Protein AF-A0A9Q0YK05-F1 (afdb_monomer)

Nearest PDB structures (foldseek):
  4nt5-assembly1_A-2  TM=4.511E-01  e=1.434E+00  Homo sapiens
  7fii-assembly1_X  TM=3.433E-01  e=2.584E+00  Homo sapiens

InterPro domains:
  IPR017948 Transforming growth factor beta, conserved site [PS00250] (264-279)

Solvent-accessible surface area (backbone atoms only — not comparable to full-atom values): 21022 Å² total; per-residue (Å²): 135,91,83,88,80,90,81,90,83,85,76,92,73,86,76,82,78,79,81,80,82,77,85,75,83,78,80,78,79,78,76,75,84,79,80,89,80,78,83,85,74,84,81,80,80,81,76,86,86,78,90,80,88,83,80,91,81,88,82,86,91,82,90,84,90,86,80,89,81,90,75,94,72,92,72,81,79,71,81,75,73,79,76,79,61,81,39,39,31,32,36,68,41,88,36,73,43,80,78,46,34,45,98,86,67,51,76,42,74,44,71,32,36,44,54,37,77,40,81,42,55,74,75,64,59,77,79,46,102,58,91,75,67,74,36,57,90,88,38,54,44,34,73,42,29,31,37,48,45,76,46,82,42,73,89,41,82,43,77,46,74,24,54,71,38,37,35,63,49,78,73,40,85,51,36,29,66,41,82,27,39,36,30,38,50,70,98,46,98,47,47,45,77,41,70,30,36,44,46,45,26,42,54,95,50,93,85,38,73,36,34,40,66,37,28,64,46,76,46,78,41,67,42,97,90,47,76,42,81,43,76,20,52,67,40,32,38,64,35,46,50,28,28,61,23,55,36,78,49,76,43,62,30,48,43,81,35,83,89,74,74,41,79,42,77,42,82,45,76,42,68,33,36,44,56,40,73,52,39,73,68,44,77,42,67,82,40,63,41,90,87,78,65,47,71,76,40,70,45,72,41,89,34,42,41,37,70,76,40,70,46,82,45,77,46,33,30,84,85,73,46,81,43,82,45,72,18,51,66,40,32,39,67,83

Mean predicted aligned error: 16.81 Å

Sequence (334 aa):
MRFGTHLKDNMDIIVVMQLFFFGVTSSFSLFNKQVFNELVQPELIRTPTNDEDISSSSSEYVPVSSSLDNTESSYSIEEQEPLDTLMFVCARVSKHIDIGTDEMGLTHQMDIGQCSHVATSTNDIQSGKNVVDICDLDSPCNVSSIIVERNYLLGGKSQYDVIEGCTCRKIPHKCRRVPLMKTFFPSSPFEVAVDIGTCAGDCQKDDCDGCFPTRFVTTTVQGPNGDECIKKTEECSCTNNCYRASRFETYYVESWDSSLNSTVVKPKTFDVGMCMGRCPPTPFCFIRDQSSGNCLSTLNTNSKCSPTSFTRHSFTTPEGTERLLLSIGNCVCV

Structure (mmCIF, N/CA/C/O backbone):
data_AF-A0A9Q0YK05-F1
#
_entry.id   AF-A0A9Q0YK05-F1
#
loop_
_atom_site.group_PDB
_atom_site.id
_atom_site.type_symbol
_atom_site.label_atom_id
_atom_site.label_alt_id
_atom_site.label_comp_id
_atom_site.label_asym_id
_atom_site.label_entity_id
_atom_site.label_seq_id
_atom_site.pdbx_PDB_ins_code
_atom_site.Cartn_x
_atom_site.Cartn_y
_atom_site.Cartn_z
_atom_site.occupancy
_atom_site.B_iso_or_equiv
_atom_site.auth_seq_id
_atom_site.auth_comp_id
_atom_site.auth_asym_id
_atom_site.auth_atom_id
_atom_site.pdbx_PDB_model_num
ATOM 1 N N . MET A 1 1 ? -58.245 45.525 38.751 1.00 34.09 1 MET A N 1
ATOM 2 C CA . MET A 1 1 ? -57.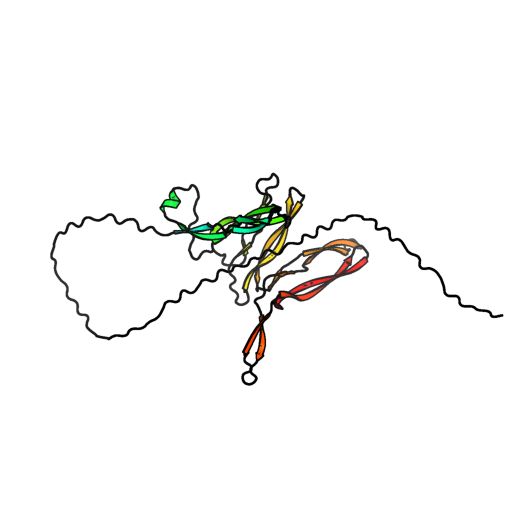773 46.734 38.043 1.00 34.09 1 MET A CA 1
ATOM 3 C C . MET A 1 1 ? -56.552 46.348 37.228 1.00 34.09 1 MET A C 1
ATOM 5 O O . MET A 1 1 ? -55.624 45.787 37.790 1.00 34.09 1 MET A O 1
ATOM 9 N N . ARG A 1 2 ? -56.612 46.541 35.904 1.00 32.25 2 ARG A N 1
ATOM 10 C CA . ARG A 1 2 ? -55.473 46.394 34.984 1.00 32.25 2 ARG A CA 1
ATOM 11 C C . ARG A 1 2 ? -54.453 47.494 35.265 1.00 32.25 2 ARG A C 1
ATOM 13 O O . ARG A 1 2 ? -54.885 48.624 35.421 1.00 32.25 2 ARG A O 1
ATOM 20 N N . PHE A 1 3 ? -53.168 47.174 35.176 1.00 27.70 3 PHE A N 1
ATOM 21 C CA . PHE A 1 3 ? -52.202 47.907 34.353 1.00 27.70 3 PHE A CA 1
ATOM 22 C C . PHE A 1 3 ? -51.081 46.931 33.994 1.00 27.70 3 PHE A C 1
ATOM 24 O O . PHE A 1 3 ? -50.525 46.272 34.867 1.00 27.70 3 PHE A O 1
ATOM 31 N N . GLY A 1 4 ? -50.821 46.781 32.698 1.00 28.91 4 GLY A N 1
ATOM 32 C CA . GLY A 1 4 ? -49.619 46.130 32.198 1.00 28.91 4 GLY A CA 1
ATOM 33 C C . GLY A 1 4 ? -48.617 47.188 31.764 1.00 28.91 4 GLY A C 1
ATOM 34 O O . GLY A 1 4 ? -49.026 48.292 31.419 1.00 28.91 4 GLY A O 1
ATOM 35 N N . THR A 1 5 ? -47.346 46.811 31.696 1.00 33.06 5 THR A N 1
ATOM 36 C CA . THR A 1 5 ? -46.377 47.394 30.767 1.00 33.06 5 THR A CA 1
ATOM 37 C C . THR A 1 5 ? -45.292 46.368 30.460 1.00 33.06 5 THR A C 1
ATOM 39 O O . THR A 1 5 ? -44.687 45.761 31.337 1.00 33.06 5 THR A O 1
ATOM 42 N N . HIS A 1 6 ? -45.099 46.185 29.160 1.00 33.62 6 HIS A N 1
ATOM 43 C CA . HIS A 1 6 ? -43.932 45.611 28.515 1.00 33.62 6 HIS A CA 1
ATOM 44 C C . HIS A 1 6 ? -42.711 46.482 28.836 1.00 33.62 6 HIS A C 1
ATOM 46 O O . HIS A 1 6 ? -42.790 47.696 28.658 1.00 33.62 6 HIS A O 1
ATOM 52 N N . LEU A 1 7 ? -41.584 45.878 29.206 1.00 29.62 7 LEU A N 1
ATOM 53 C CA . LEU A 1 7 ? -40.264 46.475 29.010 1.00 29.62 7 LEU A CA 1
ATOM 54 C C . LEU A 1 7 ? -39.259 45.353 28.750 1.00 29.62 7 LEU A C 1
ATOM 56 O O . LEU A 1 7 ? -38.956 44.517 29.596 1.00 29.62 7 LEU A O 1
ATOM 60 N N . LYS A 1 8 ? -38.878 45.320 27.478 1.00 32.28 8 LYS A N 1
ATOM 61 C CA . LYS A 1 8 ? -37.765 44.608 26.872 1.00 32.28 8 LYS A CA 1
ATOM 62 C C . LYS A 1 8 ? -36.524 45.406 27.263 1.00 32.28 8 LYS A C 1
ATOM 64 O O . LYS A 1 8 ? -36.580 46.617 27.107 1.00 32.28 8 LYS A O 1
ATOM 69 N N . ASP A 1 9 ? -35.517 44.740 27.812 1.00 32.09 9 ASP A N 1
ATOM 70 C CA . ASP A 1 9 ? -34.086 45.072 27.763 1.00 32.09 9 ASP A CA 1
ATOM 71 C C . ASP A 1 9 ? -33.392 44.248 28.847 1.00 32.09 9 ASP A C 1
ATOM 73 O O . ASP A 1 9 ? -33.781 44.315 30.011 1.00 32.09 9 ASP A O 1
ATOM 77 N N . ASN A 1 10 ? -32.394 43.445 28.470 1.00 29.77 10 ASN A N 1
ATOM 78 C CA . ASN A 1 10 ? -31.135 43.422 29.209 1.00 29.77 10 ASN A CA 1
ATOM 79 C C . ASN A 1 10 ? -30.059 42.550 28.558 1.00 29.77 10 ASN A C 1
ATOM 81 O O . ASN A 1 10 ? -30.233 41.353 28.345 1.00 29.77 10 ASN A O 1
ATOM 85 N N . MET A 1 11 ? -28.916 43.222 28.417 1.00 28.00 11 MET A N 1
ATOM 86 C CA . MET A 1 11 ? -27.556 42.743 28.633 1.00 28.00 11 MET A CA 1
ATOM 87 C C . MET A 1 11 ? -26.953 41.779 27.612 1.00 28.00 11 MET A C 1
ATOM 89 O O . MET A 1 11 ? -27.033 40.559 27.730 1.00 28.00 11 MET A O 1
ATOM 93 N N . ASP A 1 12 ? -26.162 42.385 26.726 1.00 27.81 12 ASP A N 1
ATOM 94 C CA . ASP A 1 12 ? -24.896 41.828 26.261 1.00 27.81 12 ASP A CA 1
ATOM 95 C C . ASP A 1 12 ? -24.039 41.409 27.467 1.00 27.81 12 ASP A C 1
ATOM 97 O O . ASP A 1 12 ? -23.405 42.229 28.135 1.00 27.81 12 ASP A O 1
ATOM 101 N N . ILE A 1 13 ? -24.035 40.109 27.763 1.00 28.84 13 ILE A N 1
ATOM 102 C CA . ILE A 1 13 ? -23.039 39.489 28.633 1.00 28.84 13 ILE A CA 1
ATOM 103 C C . ILE A 1 13 ? -21.971 38.894 27.727 1.00 28.84 13 ILE A C 1
ATOM 105 O O . ILE A 1 13 ? -22.148 37.848 27.103 1.00 28.84 13 ILE A O 1
ATOM 109 N N . ILE A 1 14 ? -20.836 39.585 27.687 1.00 27.41 14 ILE A N 1
ATOM 110 C CA . ILE A 1 14 ? -19.562 39.066 27.205 1.00 27.41 14 ILE A CA 1
ATOM 111 C C . ILE A 1 14 ? -19.173 37.911 28.134 1.00 27.41 14 ILE A C 1
ATOM 113 O O . ILE A 1 14 ? -18.646 38.122 29.227 1.00 27.41 14 ILE A O 1
ATOM 117 N N . VAL A 1 15 ? -19.450 36.676 27.715 1.00 27.45 15 VAL A N 1
ATOM 118 C CA . VAL A 1 15 ? -18.877 35.490 28.354 1.00 27.45 15 VAL A CA 1
ATOM 119 C C . VAL A 1 15 ? -17.495 35.273 27.753 1.00 27.45 15 VAL A C 1
ATOM 121 O O . VAL A 1 15 ? -17.336 34.783 26.637 1.00 27.45 15 VAL A O 1
ATOM 124 N N . VAL A 1 16 ? -16.484 35.669 28.522 1.00 27.84 16 VAL A N 1
ATOM 125 C CA . VAL A 1 16 ? -15.083 35.310 28.312 1.00 27.84 16 VAL A CA 1
ATOM 126 C C . VAL A 1 16 ? -14.968 33.794 28.476 1.00 27.84 16 VAL A C 1
ATOM 128 O O . VAL A 1 16 ? -14.917 33.279 29.591 1.00 27.84 16 VAL A O 1
ATOM 131 N N . MET A 1 17 ? -14.967 33.063 27.361 1.00 25.23 17 MET A N 1
ATOM 132 C CA . MET A 1 17 ? -14.724 31.625 27.367 1.00 25.23 17 MET A CA 1
ATOM 133 C C . MET A 1 17 ? -13.218 31.400 27.523 1.00 25.23 17 MET A C 1
ATOM 135 O O . MET A 1 17 ? -12.451 31.487 26.565 1.00 25.23 17 MET A O 1
ATOM 139 N N . GLN A 1 18 ? -12.783 31.169 28.762 1.00 28.45 18 GLN A N 1
ATOM 140 C CA . GLN A 1 18 ? -11.430 30.708 29.046 1.00 28.45 18 GLN A CA 1
ATOM 141 C C . GLN A 1 18 ? -11.237 29.316 28.432 1.00 28.45 18 GLN A C 1
ATOM 143 O O . GLN A 1 18 ? -11.804 28.324 28.886 1.00 28.45 18 GLN A O 1
ATOM 148 N N . LEU A 1 19 ? -10.433 29.270 27.370 1.00 26.94 19 LEU A N 1
ATOM 149 C CA . LEU A 1 19 ? -9.894 28.056 26.773 1.00 26.94 19 LEU A CA 1
ATOM 150 C C . LEU A 1 19 ? -8.913 27.412 27.757 1.00 26.94 19 LEU A C 1
ATOM 152 O O . LEU A 1 19 ? -7.747 27.796 27.830 1.00 26.94 19 LEU A O 1
ATOM 156 N N . PHE A 1 20 ? -9.376 26.407 28.496 1.00 26.83 20 PHE A N 1
ATOM 157 C CA . PHE A 1 20 ? -8.474 25.432 29.094 1.00 26.83 20 PHE A CA 1
ATOM 158 C C . PHE A 1 20 ? -7.999 24.480 27.995 1.00 26.83 20 PHE A C 1
ATOM 160 O O . PHE A 1 20 ? -8.713 23.576 27.564 1.00 26.83 20 PHE A O 1
ATOM 167 N N . PHE A 1 21 ? -6.774 24.719 27.530 1.00 27.16 21 PHE A N 1
ATOM 168 C CA . PHE A 1 21 ? -5.996 23.783 26.732 1.00 27.16 21 PHE A CA 1
ATOM 169 C C . PHE A 1 21 ? -5.673 22.547 27.581 1.00 27.16 21 PHE A C 1
ATOM 171 O O . PHE A 1 21 ? -4.710 22.546 28.343 1.00 27.16 21 PHE A O 1
ATOM 178 N N . PHE A 1 22 ? -6.446 21.474 27.423 1.00 28.75 22 PHE A N 1
ATOM 179 C CA . PHE A 1 22 ? -5.927 20.128 27.651 1.00 28.75 22 PHE A CA 1
ATOM 180 C C . PHE A 1 22 ? -5.500 19.566 26.300 1.00 28.75 22 PHE A C 1
ATOM 182 O O . PHE A 1 22 ? -6.317 19.180 25.466 1.00 28.75 22 PHE A O 1
ATOM 189 N N . GLY A 1 23 ? -4.188 19.615 26.072 1.00 27.52 23 GLY A N 1
ATOM 190 C CA . GLY A 1 23 ? -3.538 19.085 24.888 1.00 27.52 23 GLY A CA 1
ATOM 191 C C . GLY A 1 23 ? -3.693 17.572 24.814 1.00 27.52 23 GLY A C 1
ATOM 192 O O . GLY A 1 23 ? -3.006 16.831 25.507 1.00 27.52 23 GLY A O 1
ATOM 193 N N . VAL A 1 24 ? -4.561 17.124 23.918 1.00 26.72 24 VAL A N 1
ATOM 194 C CA . VAL A 1 24 ? -4.401 15.850 23.225 1.00 26.72 24 VAL A CA 1
ATOM 195 C C . VAL A 1 24 ? -3.851 16.189 21.852 1.00 26.72 24 VAL A C 1
ATOM 197 O O . VAL A 1 24 ? -4.561 16.672 20.973 1.00 26.72 24 VAL A O 1
ATOM 200 N N . THR A 1 25 ? -2.547 15.992 2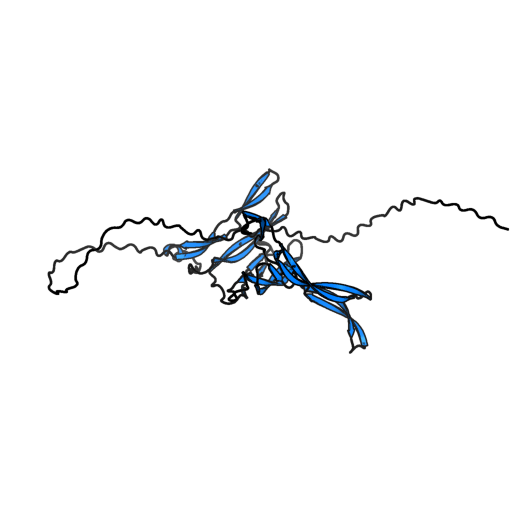1.683 1.00 25.27 25 THR A N 1
ATOM 201 C CA . THR A 1 25 ? -1.902 16.030 20.375 1.00 25.27 25 THR A CA 1
ATOM 202 C C . THR A 1 25 ? -2.372 14.804 19.599 1.00 25.27 25 THR A C 1
ATOM 204 O O . THR A 1 25 ? -1.770 13.735 19.655 1.00 25.27 25 THR A O 1
ATOM 207 N N . SER A 1 26 ? -3.494 14.930 18.899 1.00 25.91 26 SER A N 1
ATOM 208 C CA . SER A 1 26 ? -3.841 14.022 17.815 1.00 25.91 26 SER A CA 1
ATOM 209 C C . SER A 1 26 ? -2.813 14.222 16.704 1.00 25.91 26 SER A C 1
ATOM 211 O O . SER A 1 26 ? -2.883 15.185 15.940 1.00 25.91 26 SER A O 1
ATOM 213 N N . SER A 1 27 ? -1.824 13.332 16.662 1.00 24.86 27 SER A N 1
ATOM 214 C CA . SER A 1 27 ? -0.859 13.214 15.575 1.00 24.86 27 SER A CA 1
ATOM 215 C C . SER A 1 27 ? -1.604 12.834 14.297 1.00 24.86 27 SER A C 1
ATOM 217 O O . SER A 1 27 ? -1.843 11.663 14.014 1.00 24.86 27 SER A O 1
ATOM 219 N N . PHE A 1 28 ? -2.008 13.838 13.522 1.00 23.72 28 PHE A N 1
ATOM 220 C CA . PHE A 1 28 ? -2.403 13.647 12.136 1.00 23.72 28 PHE A CA 1
ATOM 221 C C . PHE A 1 28 ? -1.139 13.336 11.334 1.00 23.72 28 PHE A C 1
ATOM 223 O O . PHE A 1 28 ? -0.405 14.232 10.922 1.00 23.72 28 PHE A O 1
ATOM 230 N N . SER A 1 29 ? -0.869 12.051 11.117 1.00 24.81 29 SER A N 1
ATOM 231 C CA . SER A 1 29 ? 0.084 11.614 10.101 1.00 24.81 29 SER A CA 1
ATOM 232 C C . SER A 1 29 ? -0.506 11.915 8.724 1.00 24.81 29 SER A C 1
ATOM 234 O O . SER A 1 29 ? -1.219 11.103 8.135 1.00 24.81 29 SER A O 1
ATOM 236 N N . LEU A 1 30 ? -0.217 13.113 8.217 1.00 23.12 30 LEU A N 1
ATOM 237 C CA . LEU A 1 30 ? -0.289 13.427 6.796 1.00 23.12 30 LEU A CA 1
ATOM 238 C C . LEU A 1 30 ? 0.740 12.545 6.081 1.00 23.12 30 LEU A C 1
ATOM 240 O O . LEU A 1 30 ? 1.911 12.897 5.966 1.00 23.12 30 LEU A O 1
ATOM 244 N N . PHE A 1 31 ? 0.313 11.364 5.632 1.00 26.69 31 PHE A N 1
ATOM 245 C CA . PHE A 1 31 ? 1.087 10.585 4.677 1.00 26.69 31 PHE A CA 1
ATOM 246 C C . PHE A 1 31 ? 1.088 11.339 3.356 1.00 26.69 31 PHE A C 1
ATOM 248 O O . PHE A 1 31 ? 0.098 11.364 2.620 1.00 26.69 31 PHE A O 1
ATOM 255 N N . ASN A 1 32 ? 2.216 11.993 3.098 1.00 24.17 32 ASN A N 1
ATOM 256 C CA . ASN A 1 32 ? 2.488 12.603 1.821 1.00 24.17 32 ASN A CA 1
ATOM 257 C C . ASN A 1 32 ? 2.570 11.493 0.766 1.00 24.17 32 ASN A C 1
ATOM 259 O O . ASN A 1 32 ? 3.207 10.454 0.939 1.00 24.17 32 ASN A O 1
ATOM 263 N N . LYS A 1 33 ? 1.808 11.711 -0.293 1.00 27.08 33 LYS A N 1
ATOM 264 C CA . LYS A 1 33 ? 1.487 10.783 -1.365 1.00 27.08 33 LYS A CA 1
ATOM 265 C C . LYS A 1 33 ? 2.725 10.608 -2.245 1.00 27.08 33 LYS A C 1
ATOM 267 O O . LYS A 1 33 ? 2.917 11.390 -3.170 1.00 27.08 33 LYS A O 1
ATOM 272 N N . GLN A 1 34 ? 3.570 9.615 -1.965 1.00 27.19 34 GLN A N 1
ATOM 273 C CA . GLN A 1 34 ? 4.660 9.289 -2.882 1.00 27.19 34 GLN A CA 1
ATOM 274 C C . GLN A 1 34 ? 4.132 8.546 -4.111 1.00 27.19 34 GLN A C 1
ATOM 276 O O . GLN A 1 34 ? 3.404 7.552 -4.055 1.00 27.19 34 GLN A O 1
ATOM 281 N N . VAL A 1 35 ? 4.478 9.160 -5.231 1.00 25.73 35 VAL A N 1
ATOM 282 C CA . VAL A 1 35 ? 4.177 8.840 -6.613 1.00 25.73 35 VAL A CA 1
ATOM 283 C C . VAL A 1 35 ? 4.927 7.565 -6.996 1.00 25.73 35 VAL A C 1
ATOM 285 O O . VAL A 1 35 ? 6.135 7.586 -7.167 1.00 25.73 35 VAL A O 1
ATOM 288 N N . PHE A 1 36 ? 4.207 6.458 -7.172 1.00 26.69 36 PHE A N 1
ATOM 289 C CA . PHE A 1 36 ? 4.680 5.341 -7.994 1.00 26.69 36 PHE A CA 1
ATOM 290 C C . PHE A 1 36 ? 4.177 5.567 -9.425 1.00 26.69 36 PHE A C 1
ATOM 292 O O . PHE A 1 36 ? 3.174 4.983 -9.835 1.00 26.69 36 PHE A O 1
ATOM 299 N N . ASN A 1 37 ? 4.828 6.459 -10.163 1.00 24.77 37 ASN A N 1
ATOM 300 C CA . ASN A 1 37 ? 4.758 6.481 -11.621 1.00 24.77 37 ASN A CA 1
ATOM 301 C C . ASN A 1 37 ? 6.100 5.978 -12.135 1.00 24.77 37 ASN A C 1
ATOM 303 O O . ASN A 1 37 ? 7.106 6.626 -11.895 1.00 24.77 37 ASN A O 1
ATOM 307 N N . GLU A 1 38 ? 6.079 4.826 -12.797 1.00 24.52 38 GLU A N 1
ATOM 308 C CA . GLU A 1 38 ? 6.773 4.555 -14.060 1.00 24.52 38 GLU A CA 1
ATOM 309 C C . GLU A 1 38 ? 6.488 3.095 -14.423 1.00 24.52 38 GLU A C 1
ATOM 311 O O . GLU A 1 38 ? 7.137 2.162 -13.960 1.00 24.52 38 GLU A O 1
ATOM 316 N N . LEU A 1 39 ? 5.429 2.910 -15.215 1.00 27.16 39 LEU A N 1
ATOM 317 C CA . LEU A 1 39 ? 5.297 1.743 -16.075 1.00 27.16 39 LEU A CA 1
ATOM 318 C C . LEU A 1 39 ? 6.243 1.979 -17.250 1.00 27.16 39 LEU A C 1
ATOM 320 O O . LEU A 1 39 ? 6.016 2.879 -18.056 1.00 27.16 39 LEU A O 1
ATOM 324 N N . VAL A 1 40 ? 7.300 1.178 -17.320 1.00 25.30 40 VAL A N 1
ATOM 325 C CA . VAL A 1 40 ? 8.099 0.995 -18.530 1.00 25.30 40 VAL A CA 1
ATOM 326 C C . VAL A 1 40 ? 7.189 0.321 -19.560 1.00 25.30 40 VAL A C 1
ATOM 328 O O . VAL A 1 40 ? 6.774 -0.821 -19.371 1.00 25.30 40 VAL A O 1
ATOM 331 N N . GLN A 1 41 ? 6.828 1.042 -20.620 1.00 26.17 41 GLN A N 1
ATOM 332 C CA . GLN A 1 41 ? 6.321 0.433 -21.849 1.00 26.17 41 GLN A CA 1
ATOM 333 C C . GLN A 1 41 ? 7.531 0.001 -22.692 1.00 26.17 41 GLN A C 1
ATOM 335 O O . GLN A 1 41 ? 8.473 0.786 -22.806 1.00 26.17 41 GLN A O 1
ATOM 340 N N . PRO A 1 42 ? 7.544 -1.201 -23.292 1.00 28.66 42 PRO A N 1
ATOM 341 C CA . PRO A 1 42 ? 8.556 -1.540 -24.280 1.00 28.66 42 PRO A CA 1
ATOM 342 C C . PRO A 1 42 ? 8.272 -0.771 -25.578 1.00 28.66 42 PRO A C 1
ATOM 344 O O . PRO A 1 42 ? 7.191 -0.887 -26.159 1.00 28.66 42 PRO A O 1
ATOM 347 N N . GLU A 1 43 ? 9.242 0.022 -26.033 1.00 25.50 43 GLU A N 1
ATOM 348 C CA . GLU A 1 43 ? 9.234 0.585 -27.382 1.00 25.50 43 GLU A CA 1
ATOM 349 C C . GLU A 1 43 ? 9.280 -0.554 -28.409 1.00 25.50 43 GLU A C 1
ATOM 351 O O . GLU A 1 43 ? 10.230 -1.337 -28.469 1.00 25.50 43 GLU A O 1
ATOM 356 N N . LEU A 1 44 ? 8.239 -0.634 -29.242 1.00 25.03 44 LEU A N 1
ATOM 357 C CA . LEU A 1 44 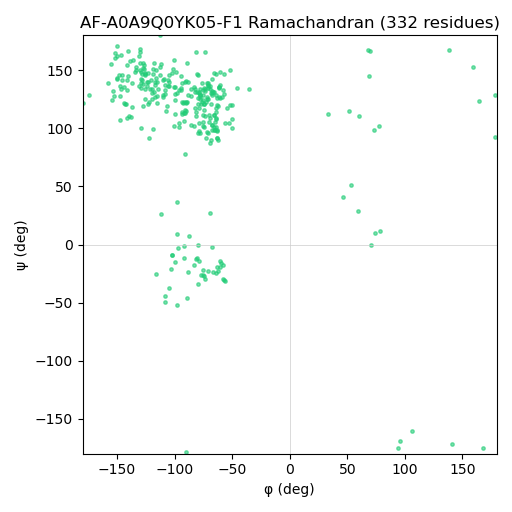? 8.264 -1.395 -30.485 1.00 25.03 44 LEU A CA 1
ATOM 358 C C . LEU A 1 44 ? 9.300 -0.753 -31.420 1.00 25.03 44 LEU A C 1
ATOM 360 O O . LEU A 1 44 ? 9.062 0.316 -31.988 1.00 25.03 44 LEU A O 1
ATOM 364 N N . ILE A 1 45 ? 10.430 -1.426 -31.617 1.00 27.83 45 ILE A N 1
ATOM 365 C CA . ILE A 1 45 ? 11.366 -1.097 -32.691 1.00 27.83 45 ILE A CA 1
ATOM 366 C C . ILE A 1 45 ? 10.667 -1.392 -34.023 1.00 27.83 45 ILE A C 1
ATOM 368 O O . ILE A 1 45 ? 10.390 -2.541 -34.366 1.00 27.83 45 ILE A O 1
ATOM 372 N N . ARG A 1 46 ? 10.370 -0.325 -34.773 1.00 24.83 46 ARG A N 1
ATOM 373 C CA . ARG A 1 46 ? 9.985 -0.382 -36.187 1.00 24.83 46 ARG A CA 1
ATOM 374 C C . ARG A 1 46 ? 11.161 -0.919 -37.000 1.00 24.83 46 ARG A C 1
ATOM 376 O O . ARG A 1 46 ? 12.191 -0.256 -37.097 1.00 24.83 46 ARG A O 1
ATOM 383 N N . THR A 1 47 ? 10.983 -2.065 -37.641 1.00 28.66 47 THR A N 1
ATOM 384 C CA . THR A 1 47 ? 11.789 -2.454 -38.801 1.00 28.66 47 THR A CA 1
ATOM 385 C C . THR A 1 47 ? 11.286 -1.697 -40.037 1.00 28.66 47 THR A C 1
ATOM 387 O O . THR A 1 47 ? 10.074 -1.621 -40.255 1.00 28.66 47 THR A O 1
ATOM 390 N N . PRO A 1 48 ? 12.171 -1.102 -40.854 1.00 27.91 48 PRO A N 1
ATOM 391 C CA . PRO A 1 48 ? 11.778 -0.550 -42.139 1.00 27.91 48 PRO A CA 1
ATOM 392 C C . PRO A 1 48 ? 11.636 -1.682 -43.162 1.00 27.91 48 PRO A C 1
ATOM 394 O O . PRO A 1 48 ? 12.598 -2.371 -43.493 1.00 27.91 48 PRO A O 1
ATOM 397 N N . THR A 1 49 ? 10.418 -1.852 -43.666 1.00 27.75 49 THR A N 1
ATOM 398 C CA . THR A 1 49 ? 10.138 -2.500 -44.947 1.00 27.75 49 THR A CA 1
ATOM 399 C C . THR A 1 49 ? 10.578 -1.566 -46.068 1.00 27.75 49 THR A C 1
ATOM 401 O O . THR A 1 49 ? 10.128 -0.422 -46.100 1.00 27.75 49 THR A O 1
ATOM 404 N N . ASN A 1 50 ? 11.406 -2.054 -46.986 1.00 28.86 50 ASN A N 1
ATOM 405 C CA . ASN A 1 50 ? 11.368 -1.624 -48.377 1.00 28.86 50 ASN A CA 1
ATOM 406 C C . ASN A 1 50 ? 11.675 -2.827 -49.262 1.00 28.86 50 ASN A C 1
ATOM 408 O O . ASN A 1 50 ? 12.713 -3.476 -49.128 1.00 28.86 50 ASN A O 1
ATOM 412 N N . ASP A 1 51 ? 10.698 -3.089 -50.116 1.00 25.47 51 ASP A N 1
ATOM 413 C CA . ASP A 1 51 ? 10.711 -3.987 -51.250 1.00 25.47 51 ASP A CA 1
ATOM 414 C C . ASP A 1 51 ? 11.781 -3.572 -52.267 1.00 25.47 51 ASP A C 1
ATOM 416 O O . ASP A 1 51 ? 11.865 -2.399 -52.623 1.00 25.47 51 ASP A O 1
ATOM 420 N N . GLU A 1 52 ? 12.518 -4.546 -52.800 1.00 31.69 52 GLU A N 1
ATOM 421 C CA . GLU A 1 52 ? 12.856 -4.568 -54.223 1.00 31.69 52 GLU A CA 1
ATOM 422 C C . GLU A 1 52 ? 12.682 -5.999 -54.746 1.00 31.69 52 GLU A C 1
ATOM 424 O O . GLU A 1 52 ? 13.311 -6.954 -54.282 1.00 31.69 52 GLU A O 1
ATOM 429 N N . ASP A 1 53 ? 11.764 -6.116 -55.703 1.00 26.19 53 ASP A N 1
ATOM 430 C CA . ASP A 1 53 ? 11.581 -7.244 -56.605 1.00 26.19 53 ASP A CA 1
ATOM 431 C C . ASP A 1 53 ? 12.895 -7.617 -57.310 1.00 26.19 53 ASP A C 1
ATOM 433 O O . ASP A 1 53 ? 13.689 -6.736 -57.626 1.00 26.19 53 ASP A O 1
ATOM 437 N N . ILE A 1 54 ? 13.077 -8.899 -57.660 1.00 30.52 54 ILE A N 1
ATOM 438 C CA . ILE A 1 54 ? 13.367 -9.342 -59.042 1.00 30.52 54 ILE A CA 1
ATOM 439 C C . ILE A 1 54 ? 13.523 -10.878 -59.125 1.00 30.52 54 ILE A C 1
ATOM 441 O O . ILE A 1 54 ? 14.390 -11.506 -58.525 1.00 30.52 54 ILE A O 1
ATOM 445 N N . SER A 1 55 ? 12.657 -11.433 -59.977 1.00 27.44 55 SER A N 1
ATOM 446 C CA . SER A 1 55 ? 12.774 -12.629 -60.824 1.00 27.44 55 SER A CA 1
ATOM 447 C C . SER A 1 55 ? 13.024 -14.020 -60.224 1.00 27.44 55 SER A C 1
ATOM 449 O O . SER A 1 55 ? 14.129 -14.430 -59.884 1.00 27.44 55 SER A O 1
ATOM 451 N N . SER A 1 56 ? 11.962 -14.810 -60.356 1.00 26.31 56 SER A N 1
ATOM 452 C CA . SER A 1 56 ? 11.927 -16.231 -60.695 1.00 26.31 56 SER A CA 1
ATOM 453 C C . SER A 1 56 ? 12.989 -16.708 -61.701 1.00 26.31 56 SER A C 1
ATOM 455 O O . SER A 1 56 ? 13.065 -16.175 -62.808 1.00 26.31 56 SER A O 1
ATOM 457 N N . SER A 1 57 ? 13.649 -17.834 -61.412 1.00 27.00 57 SER A N 1
ATOM 458 C CA . SER A 1 57 ? 13.847 -18.901 -62.405 1.00 27.00 57 SER A CA 1
ATOM 459 C C . SER A 1 57 ? 14.116 -20.257 -61.738 1.00 27.00 57 SER A C 1
ATOM 461 O O . SER A 1 57 ? 14.788 -20.373 -60.719 1.00 27.00 57 SER A O 1
ATOM 463 N N . SER A 1 58 ? 13.490 -21.267 -62.326 1.00 26.02 58 SER A N 1
ATOM 464 C CA . SER A 1 58 ? 13.572 -22.711 -62.108 1.00 26.02 58 SER A CA 1
ATOM 465 C C . SER A 1 58 ? 14.965 -23.306 -62.344 1.00 26.02 58 SER A C 1
ATOM 467 O O . SER A 1 58 ? 15.608 -22.880 -63.296 1.00 26.02 58 SER A O 1
ATOM 469 N N . SER A 1 59 ? 15.349 -24.373 -61.626 1.00 27.75 59 SER A N 1
ATOM 470 C CA . SER A 1 59 ? 15.670 -25.684 -62.242 1.00 27.75 59 SER A CA 1
ATOM 471 C C . SER A 1 59 ? 16.123 -26.751 -61.226 1.00 27.75 59 SER A C 1
ATOM 473 O O . SER A 1 59 ? 17.032 -26.527 -60.439 1.00 27.75 59 SER A O 1
ATOM 475 N N . GLU A 1 60 ? 15.466 -27.910 -61.315 1.00 27.61 60 GLU A N 1
ATOM 476 C CA . GLU A 1 60 ? 15.993 -29.289 -61.307 1.00 27.61 60 GLU A CA 1
ATOM 477 C C . GLU A 1 60 ? 16.962 -29.796 -60.216 1.00 27.61 60 GLU A C 1
ATOM 479 O O . GLU A 1 60 ? 18.150 -29.493 -60.160 1.00 27.61 60 GLU A O 1
ATOM 484 N N . TYR A 1 61 ? 16.435 -30.762 -59.457 1.00 25.25 61 TYR A N 1
ATOM 485 C CA . TYR A 1 61 ? 17.162 -31.831 -58.774 1.00 25.25 61 TYR A CA 1
ATOM 486 C C . TYR A 1 61 ? 17.563 -32.943 -59.761 1.00 25.25 61 TYR A C 1
ATOM 488 O O . TYR A 1 61 ? 16.675 -33.550 -60.355 1.00 25.25 61 TYR A O 1
ATOM 496 N N . VAL A 1 62 ? 18.850 -33.317 -59.810 1.00 29.38 62 VAL A N 1
ATOM 497 C CA . VAL A 1 62 ? 19.330 -34.693 -60.082 1.00 29.38 62 VAL A CA 1
ATOM 498 C C . VAL A 1 62 ? 20.643 -34.924 -59.303 1.00 29.38 62 VAL A C 1
ATOM 500 O O . VAL A 1 62 ? 21.494 -34.035 -59.300 1.00 29.38 62 VAL A O 1
ATOM 503 N N . PRO A 1 63 ? 20.844 -36.084 -58.641 1.00 35.22 63 PRO A N 1
ATOM 504 C CA . PRO A 1 63 ? 22.042 -36.381 -57.858 1.00 35.22 63 PRO A CA 1
ATOM 505 C C . PRO A 1 63 ? 23.088 -37.153 -58.675 1.00 35.22 63 PRO A C 1
ATOM 507 O O . PRO A 1 63 ? 22.732 -38.047 -59.439 1.00 35.22 63 PRO A O 1
ATOM 510 N N . VAL A 1 64 ? 24.380 -36.899 -58.439 1.00 28.12 64 VAL A N 1
ATOM 511 C CA . VAL A 1 64 ? 25.460 -37.840 -58.786 1.00 28.12 64 VAL A CA 1
ATOM 512 C C . VAL A 1 64 ? 26.550 -37.798 -57.715 1.00 28.12 64 VAL A C 1
ATOM 514 O O . VAL A 1 64 ? 27.151 -36.768 -57.431 1.00 28.12 64 VAL A O 1
ATOM 517 N N . SER A 1 65 ? 26.784 -38.961 -57.122 1.00 28.27 65 SER A N 1
ATOM 518 C CA . SER A 1 65 ? 27.924 -39.334 -56.289 1.00 28.27 65 SER A CA 1
ATOM 519 C C . SER A 1 65 ? 29.176 -39.597 -57.133 1.00 28.27 65 SER A C 1
ATOM 521 O O . SER A 1 65 ? 29.053 -40.327 -58.111 1.00 28.27 65 SER A O 1
ATOM 523 N N . SER A 1 66 ? 30.360 -39.146 -56.696 1.00 27.47 66 SER A N 1
ATOM 524 C CA . SER A 1 66 ? 31.508 -40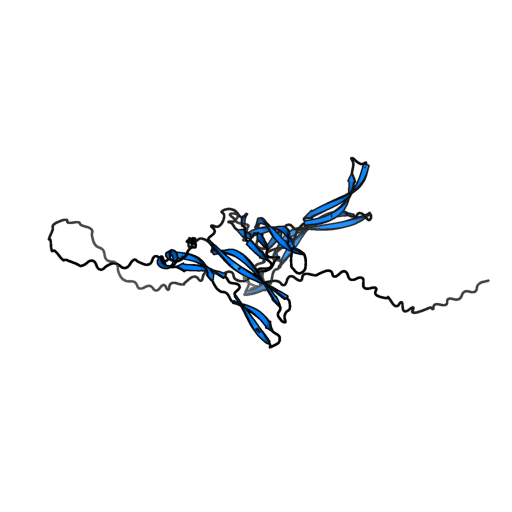.010 -56.334 1.00 27.47 66 SER A CA 1
ATOM 525 C C . SER A 1 66 ? 32.866 -39.291 -56.352 1.00 27.47 66 SER A C 1
ATOM 527 O O . SER A 1 66 ? 33.101 -38.405 -57.165 1.00 27.47 66 SER A O 1
ATOM 529 N N . SER A 1 67 ? 33.758 -39.837 -55.514 1.00 28.91 67 SER A N 1
ATOM 530 C CA . SER A 1 67 ? 35.234 -39.857 -55.551 1.00 28.91 67 SER A CA 1
ATOM 531 C C . SER A 1 67 ? 36.034 -38.618 -55.127 1.00 28.91 67 SER A C 1
ATOM 533 O O . SER A 1 67 ? 36.220 -37.683 -55.892 1.00 28.91 67 SER A O 1
ATOM 535 N N . LEU A 1 68 ? 36.557 -38.726 -53.895 1.00 30.62 68 LEU A N 1
ATOM 536 C CA . LEU A 1 68 ? 37.986 -38.727 -53.536 1.00 30.62 68 LEU A CA 1
ATOM 537 C C . LEU A 1 68 ? 38.914 -37.871 -54.406 1.00 30.62 68 LEU A C 1
ATOM 539 O O . LEU A 1 68 ? 39.284 -38.296 -55.495 1.00 30.62 68 LEU A O 1
ATOM 543 N N . ASP A 1 69 ? 39.450 -36.805 -53.814 1.00 26.66 69 ASP A N 1
ATOM 544 C CA . ASP A 1 69 ? 40.897 -36.626 -53.860 1.00 26.66 69 ASP A CA 1
ATOM 545 C C . ASP A 1 69 ? 41.416 -35.963 -52.582 1.00 26.66 69 ASP A C 1
ATOM 547 O O . ASP A 1 69 ? 40.832 -35.017 -52.050 1.00 26.66 69 ASP A O 1
ATOM 551 N N . ASN A 1 70 ? 42.494 -36.542 -52.060 1.00 29.50 70 ASN A N 1
ATOM 552 C CA . ASN A 1 70 ? 43.193 -36.088 -50.871 1.00 29.50 70 ASN A CA 1
ATOM 553 C C . ASN A 1 70 ? 44.069 -34.897 -51.246 1.00 29.50 70 ASN A C 1
ATOM 555 O O . ASN A 1 70 ? 44.902 -34.987 -52.147 1.00 29.50 70 ASN A O 1
ATOM 559 N N . THR A 1 71 ? 43.981 -33.809 -50.493 1.00 30.25 71 THR A N 1
ATOM 560 C CA . THR A 1 71 ? 45.095 -32.865 -50.417 1.00 30.25 71 THR A CA 1
ATOM 561 C C . THR A 1 71 ? 45.199 -32.362 -48.989 1.00 30.25 71 THR A C 1
ATOM 563 O O . THR A 1 71 ? 44.334 -31.648 -48.486 1.00 30.25 71 THR A O 1
ATOM 566 N N . GLU A 1 72 ? 46.256 -32.824 -48.327 1.00 31.56 72 GLU A N 1
ATOM 567 C CA . GLU A 1 72 ? 46.716 -32.358 -47.029 1.00 31.56 72 GLU A CA 1
ATOM 568 C C . GLU A 1 72 ? 46.916 -30.842 -47.079 1.00 31.56 72 GLU A C 1
ATOM 570 O O . GLU A 1 72 ? 47.740 -30.319 -47.829 1.00 31.56 72 GLU A O 1
ATOM 575 N N . SER A 1 73 ? 46.149 -30.135 -46.260 1.00 29.98 73 SER A N 1
ATOM 576 C CA . SER A 1 73 ? 46.375 -28.737 -45.940 1.00 29.98 73 SER A CA 1
ATOM 577 C C . SER A 1 73 ? 46.343 -28.632 -44.425 1.00 29.98 73 SER A C 1
ATOM 579 O O . SER A 1 73 ? 45.296 -28.681 -43.783 1.00 29.98 73 SER A O 1
ATOM 581 N N . SER A 1 74 ? 47.540 -28.581 -43.856 1.00 32.72 74 SER A N 1
ATOM 582 C CA . SER A 1 74 ? 47.805 -28.223 -42.473 1.00 32.72 74 SER A CA 1
ATOM 583 C C . SER A 1 74 ? 47.338 -26.786 -42.232 1.00 32.72 74 SER A C 1
ATOM 585 O O . SER A 1 74 ? 48.103 -25.844 -42.431 1.00 32.72 74 SER A O 1
ATOM 587 N N . TYR A 1 75 ? 46.080 -26.625 -41.826 1.00 30.11 75 TYR A N 1
ATOM 588 C CA . TYR A 1 75 ? 45.584 -25.390 -41.233 1.00 30.11 75 TYR A CA 1
ATOM 589 C C . TYR A 1 75 ? 45.696 -25.504 -39.715 1.00 30.11 75 TYR A C 1
ATOM 591 O O . TYR A 1 75 ? 45.070 -26.349 -39.075 1.00 30.11 75 TYR A O 1
ATOM 599 N N . SER A 1 76 ? 46.557 -24.664 -39.156 1.00 30.61 76 SER A N 1
ATOM 600 C CA . SER A 1 76 ? 46.619 -24.345 -37.738 1.00 30.61 76 SER A CA 1
ATOM 601 C C . SER A 1 76 ? 45.233 -23.923 -37.251 1.00 30.61 76 SER A C 1
ATOM 603 O O . SER A 1 76 ? 44.660 -22.967 -37.768 1.00 30.61 76 SER A O 1
ATOM 605 N N . ILE A 1 77 ? 44.703 -24.660 -36.274 1.00 36.06 77 ILE A N 1
ATOM 606 C CA . ILE A 1 77 ? 43.521 -24.275 -35.506 1.00 36.06 77 ILE A CA 1
ATOM 607 C C . ILE A 1 77 ? 43.929 -23.027 -34.721 1.00 36.06 77 ILE A C 1
ATOM 609 O O . ILE A 1 77 ? 44.663 -23.130 -33.740 1.00 36.06 77 ILE A O 1
ATOM 613 N N . GLU A 1 78 ? 43.526 -21.853 -35.201 1.00 34.44 78 GLU A N 1
ATOM 614 C CA . GLU A 1 78 ? 43.488 -20.658 -34.364 1.00 34.44 78 GLU A CA 1
ATOM 615 C C . GLU A 1 78 ? 42.530 -20.948 -33.206 1.00 34.44 78 GLU A C 1
ATOM 617 O O . GLU A 1 78 ? 41.402 -21.402 -33.414 1.00 34.44 78 GLU A O 1
ATOM 622 N N . GLU A 1 79 ? 43.028 -20.762 -31.983 1.00 38.22 79 GLU A N 1
ATOM 623 C CA . GLU A 1 79 ? 42.247 -20.818 -30.753 1.00 38.22 79 GLU A CA 1
ATOM 624 C C . GLU A 1 79 ? 41.019 -19.922 -30.907 1.00 38.22 79 GLU A C 1
ATOM 626 O O . GLU A 1 79 ? 41.109 -18.697 -30.948 1.00 38.22 79 GLU A O 1
ATOM 631 N N . GLN A 1 80 ? 39.860 -20.556 -31.030 1.00 41.28 80 GLN A N 1
ATOM 632 C CA . GLN A 1 80 ? 38.586 -19.871 -31.059 1.00 41.28 80 GLN A CA 1
ATOM 633 C C . GLN A 1 80 ? 38.343 -19.334 -29.645 1.00 41.28 80 GLN A C 1
ATOM 635 O O . GLN A 1 80 ? 38.082 -20.107 -28.720 1.00 41.28 80 GLN A O 1
ATOM 640 N N . GLU A 1 81 ? 38.507 -18.018 -29.477 1.00 49.44 81 GLU A N 1
ATOM 641 C CA . GLU A 1 81 ? 38.137 -17.293 -28.261 1.00 49.44 81 GLU A CA 1
ATOM 642 C C . GLU A 1 81 ? 36.735 -17.740 -27.810 1.00 49.44 81 GLU A C 1
ATOM 644 O O . GLU A 1 81 ? 35.835 -17.874 -28.652 1.00 49.44 81 GLU A O 1
ATOM 649 N N . PRO A 1 82 ? 36.514 -18.018 -26.512 1.00 47.59 82 PRO A N 1
ATOM 650 C CA . PRO A 1 82 ? 35.203 -18.434 -26.055 1.00 47.59 82 PRO A CA 1
ATOM 651 C C . PRO A 1 82 ? 34.232 -17.281 -26.304 1.00 47.59 82 PRO A C 1
ATOM 653 O O . PRO A 1 82 ? 34.417 -16.181 -25.791 1.00 47.59 82 PRO A O 1
ATOM 656 N N . LEU A 1 83 ? 33.203 -17.539 -27.113 1.00 49.38 83 LEU A N 1
ATOM 657 C CA . LEU A 1 83 ? 32.094 -16.621 -27.324 1.00 49.38 83 LEU A CA 1
ATOM 658 C C . LEU A 1 83 ? 31.476 -16.320 -25.951 1.00 49.38 83 LEU A C 1
ATOM 660 O O . LEU A 1 83 ? 30.807 -17.181 -25.374 1.00 49.38 83 LEU A O 1
ATOM 664 N N . ASP A 1 84 ? 31.758 -15.128 -25.422 1.00 57.09 84 ASP A N 1
ATOM 665 C CA . ASP A 1 84 ? 31.261 -14.656 -24.132 1.00 57.09 84 ASP A CA 1
ATOM 666 C C . ASP A 1 84 ? 29.736 -14.798 -24.124 1.00 57.09 84 ASP A C 1
ATOM 668 O O . ASP A 1 84 ? 29.000 -14.075 -24.803 1.00 57.09 84 ASP A O 1
ATOM 672 N N . THR A 1 85 ? 29.245 -15.808 -23.408 1.00 66.75 85 THR A N 1
ATOM 673 C CA . THR A 1 85 ? 27.812 -16.071 -23.326 1.00 66.75 85 THR A CA 1
ATOM 674 C C . THR A 1 85 ? 27.228 -15.017 -22.400 1.00 66.75 85 THR A C 1
ATOM 676 O O . THR A 1 85 ? 27.449 -15.058 -21.192 1.00 66.75 85 THR A O 1
ATOM 679 N N . LEU A 1 86 ? 26.524 -14.041 -22.975 1.00 70.19 86 LEU A N 1
ATOM 680 C CA . LEU A 1 86 ? 25.921 -12.942 -22.231 1.00 70.19 86 LEU A CA 1
ATOM 681 C C . LEU A 1 86 ? 24.840 -13.496 -21.289 1.00 70.19 86 LEU A C 1
ATOM 683 O O . LEU A 1 86 ? 23.825 -14.024 -21.746 1.00 70.19 86 LEU A O 1
ATOM 687 N N . MET A 1 87 ? 25.052 -13.391 -19.977 1.00 80.25 87 MET A N 1
ATOM 688 C CA . MET A 1 87 ? 24.084 -13.828 -18.968 1.00 80.25 87 MET A CA 1
ATOM 689 C C . MET A 1 87 ? 23.393 -12.612 -18.359 1.00 80.25 87 MET A C 1
ATOM 691 O O . MET A 1 87 ? 24.015 -11.565 -18.194 1.00 80.25 87 MET A O 1
ATOM 695 N N . PHE A 1 88 ? 22.118 -12.740 -17.994 1.00 84.38 88 PHE A N 1
ATOM 696 C CA . PHE A 1 88 ? 21.381 -11.668 -17.328 1.00 84.38 88 PHE A CA 1
ATOM 697 C C . PHE A 1 88 ? 21.185 -11.978 -15.851 1.00 84.38 88 PHE A C 1
ATOM 699 O O . PHE A 1 88 ? 20.833 -13.093 -15.462 1.00 84.38 88 PHE A O 1
ATOM 706 N N . VAL A 1 89 ? 21.394 -10.960 -15.026 1.00 89.12 89 VAL A N 1
ATOM 707 C CA . VAL A 1 89 ? 21.205 -11.017 -13.578 1.00 89.12 89 VAL A CA 1
ATOM 708 C C . VAL A 1 89 ? 20.342 -9.847 -13.139 1.00 89.12 89 VAL A C 1
ATOM 710 O O . VAL A 1 89 ? 20.363 -8.777 -13.747 1.00 89.12 89 VAL A O 1
ATOM 713 N N . CYS A 1 90 ? 19.560 -10.038 -12.085 1.00 91.31 90 CYS A N 1
ATOM 714 C CA . CYS A 1 90 ? 18.749 -8.976 -11.512 1.00 91.31 90 CYS A CA 1
ATOM 715 C C . CYS A 1 90 ? 19.541 -8.279 -10.423 1.00 91.31 90 CYS A C 1
ATOM 717 O O . CYS A 1 90 ? 19.837 -8.859 -9.380 1.00 91.31 90 CYS A O 1
ATOM 719 N N . ALA A 1 91 ? 19.880 -7.024 -10.686 1.00 92.00 91 ALA A N 1
ATOM 720 C CA . ALA A 1 91 ? 20.719 -6.229 -9.816 1.00 92.00 91 ALA A CA 1
ATOM 721 C C . ALA A 1 91 ? 20.078 -4.871 -9.533 1.00 92.00 91 ALA A C 1
ATOM 723 O O . ALA A 1 91 ? 19.258 -4.353 -10.299 1.00 92.00 91 ALA A O 1
ATOM 724 N N . ARG A 1 92 ? 20.482 -4.289 -8.405 1.00 93.75 92 ARG A N 1
ATOM 725 C CA . ARG A 1 92 ? 20.180 -2.902 -8.074 1.00 93.75 92 ARG A CA 1
ATOM 726 C C . ARG A 1 92 ? 21.058 -1.994 -8.936 1.00 93.75 92 ARG A C 1
ATOM 728 O O . ARG A 1 92 ? 22.280 -2.044 -8.835 1.00 93.75 92 ARG A O 1
ATOM 735 N N . VAL A 1 93 ? 20.433 -1.139 -9.732 1.00 94.56 93 VAL A N 1
ATOM 736 C CA . VAL A 1 93 ? 21.065 -0.026 -10.447 1.00 94.56 93 VAL A CA 1
ATOM 737 C C . VAL A 1 93 ? 20.785 1.281 -9.710 1.00 94.56 93 VAL A C 1
ATOM 739 O O . VAL A 1 93 ? 19.770 1.398 -9.022 1.00 94.56 93 VAL A O 1
ATOM 742 N N . SER A 1 94 ? 21.685 2.257 -9.815 1.00 94.75 94 SER A N 1
ATOM 743 C CA . SER A 1 94 ? 21.503 3.548 -9.152 1.00 94.75 94 SER A CA 1
ATOM 744 C C . SER A 1 94 ? 20.392 4.361 -9.822 1.00 94.75 94 SER A C 1
ATOM 746 O O . SER A 1 94 ? 20.304 4.453 -11.046 1.00 94.75 94 SER A O 1
ATOM 748 N N . LYS A 1 95 ? 19.537 4.973 -9.004 1.00 96.19 95 LYS A N 1
ATOM 749 C CA . LYS A 1 95 ? 18.492 5.909 -9.425 1.00 96.19 95 LYS A CA 1
ATOM 750 C C . LYS A 1 95 ? 18.443 7.042 -8.416 1.00 96.19 95 LYS A C 1
ATOM 752 O O . LYS A 1 95 ? 18.018 6.846 -7.282 1.00 96.19 95 LYS A O 1
ATOM 757 N N . HIS A 1 96 ? 18.870 8.224 -8.843 1.00 95.94 96 HIS A N 1
ATOM 758 C CA . HIS A 1 96 ? 18.894 9.399 -7.983 1.00 95.94 96 HIS A CA 1
ATOM 759 C C . HIS A 1 96 ? 17.580 10.171 -8.079 1.00 95.94 96 HIS A C 1
ATOM 761 O O . HIS A 1 96 ? 17.013 10.312 -9.163 1.00 95.94 96 HIS A O 1
ATOM 767 N N . ILE A 1 97 ? 17.111 10.676 -6.942 1.00 95.06 97 ILE A N 1
ATOM 768 C CA . ILE A 1 97 ? 15.986 11.608 -6.854 1.00 95.06 97 ILE A CA 1
ATOM 769 C C . ILE A 1 97 ? 16.388 12.842 -6.051 1.00 95.06 97 ILE A C 1
ATOM 771 O O . ILE A 1 97 ? 17.223 12.753 -5.150 1.00 95.06 97 ILE A O 1
ATOM 775 N N . ASP A 1 98 ? 15.756 13.975 -6.345 1.00 94.38 98 ASP A N 1
ATOM 776 C CA . ASP A 1 98 ? 15.874 15.181 -5.529 1.00 94.38 98 ASP A CA 1
ATOM 777 C C . ASP A 1 98 ? 15.031 15.019 -4.256 1.00 94.38 98 ASP A C 1
ATOM 779 O O . ASP A 1 98 ? 13.822 14.784 -4.323 1.00 94.38 98 ASP A O 1
ATOM 783 N N . ILE A 1 99 ? 15.660 15.147 -3.086 1.00 93.69 99 ILE A N 1
ATOM 784 C CA . ILE A 1 99 ? 14.999 14.936 -1.786 1.00 93.69 99 ILE A CA 1
ATOM 785 C C . ILE A 1 99 ? 14.636 16.234 -1.059 1.00 93.69 99 ILE A C 1
ATOM 787 O O . ILE A 1 99 ? 13.919 16.190 -0.056 1.00 93.69 99 ILE A O 1
ATOM 791 N N . GLY A 1 100 ? 15.100 17.380 -1.560 1.00 92.19 100 GLY A N 1
ATOM 792 C CA . GLY A 1 100 ? 14.779 18.708 -1.041 1.00 92.19 100 GLY A CA 1
ATOM 793 C C . GLY A 1 100 ? 15.974 19.656 -1.052 1.00 92.19 100 GLY A C 1
ATOM 794 O O . GLY A 1 100 ? 17.030 19.338 -1.594 1.00 92.19 100 GLY A O 1
ATOM 795 N N . THR A 1 101 ? 15.796 20.824 -0.437 1.00 93.69 101 THR A N 1
ATOM 796 C CA . THR A 1 101 ? 16.834 21.853 -0.305 1.00 93.69 101 THR A CA 1
ATOM 797 C C . THR A 1 101 ? 17.212 22.100 1.150 1.00 93.69 101 THR A C 1
ATOM 799 O O . THR A 1 101 ? 16.379 21.959 2.053 1.00 93.69 101 THR A O 1
ATOM 802 N N . ASP A 1 102 ? 18.459 22.499 1.377 1.00 90.88 102 ASP A N 1
ATOM 803 C CA . ASP A 1 102 ? 18.943 22.952 2.681 1.00 90.88 102 ASP A CA 1
ATOM 804 C C . ASP A 1 102 ? 18.771 24.466 2.894 1.00 90.88 102 ASP A C 1
ATOM 806 O O . ASP A 1 102 ? 18.227 25.182 2.051 1.00 90.88 102 ASP A O 1
ATOM 810 N N . GLU A 1 103 ? 19.230 24.951 4.051 1.00 91.81 103 GLU A N 1
ATOM 811 C CA . GLU A 1 103 ? 19.209 26.366 4.448 1.00 91.81 103 GLU A CA 1
ATOM 812 C C . GLU A 1 103 ? 20.002 27.301 3.524 1.00 91.81 103 GLU A C 1
ATOM 814 O O . GLU A 1 103 ? 19.729 28.499 3.490 1.00 91.81 103 GLU A O 1
ATOM 819 N N . MET A 1 104 ? 20.931 26.761 2.733 1.00 92.38 104 MET A N 1
ATOM 820 C CA . MET A 1 104 ? 21.696 27.504 1.732 1.00 92.38 104 MET A CA 1
ATOM 821 C C . MET A 1 104 ? 21.023 27.481 0.351 1.00 92.38 104 MET A C 1
ATOM 823 O O . MET A 1 104 ? 21.525 28.097 -0.588 1.00 92.38 104 MET A O 1
ATOM 827 N N . GLY A 1 105 ? 19.887 26.789 0.213 1.00 90.25 105 GLY A N 1
ATOM 828 C CA . GLY A 1 105 ? 19.181 26.606 -1.053 1.00 90.25 105 GLY A CA 1
ATOM 829 C C . GLY A 1 105 ? 19.805 25.546 -1.964 1.00 90.25 105 GLY A C 1
ATOM 830 O O . GLY A 1 105 ? 19.424 25.463 -3.131 1.00 90.25 105 GLY A O 1
ATOM 831 N N . LEU A 1 106 ? 20.743 24.734 -1.465 1.00 92.62 106 LEU A N 1
ATOM 832 C CA . LEU A 1 106 ? 21.353 23.652 -2.233 1.00 92.62 106 LEU A CA 1
ATOM 833 C C . LEU A 1 106 ? 20.406 22.449 -2.282 1.00 92.62 106 LEU A C 1
ATOM 835 O O . LEU A 1 106 ? 19.892 22.008 -1.254 1.00 92.62 106 LEU A O 1
ATOM 839 N N . THR A 1 107 ? 20.187 21.910 -3.480 1.00 93.94 107 THR A N 1
ATOM 840 C CA . THR A 1 107 ? 19.397 20.695 -3.704 1.00 93.94 107 THR A CA 1
ATOM 841 C C . THR A 1 107 ? 20.202 19.452 -3.351 1.00 93.94 107 THR A C 1
ATOM 843 O O . THR A 1 107 ? 21.304 19.257 -3.864 1.00 93.94 107 THR A O 1
ATOM 846 N N . HIS A 1 108 ? 19.623 18.586 -2.525 1.00 93.19 108 HIS A N 1
ATOM 847 C CA . HIS A 1 108 ? 20.204 17.302 -2.150 1.00 93.19 108 HIS A CA 1
ATOM 848 C C . HIS A 1 108 ? 19.581 16.178 -2.971 1.00 93.19 108 HIS A C 1
ATOM 850 O O . HIS A 1 108 ? 18.359 16.126 -3.137 1.00 93.19 108 HIS A O 1
ATOM 856 N N . GLN A 1 109 ? 20.432 15.277 -3.459 1.00 95.44 109 GLN A N 1
ATOM 857 C CA . GLN A 1 109 ? 20.035 14.083 -4.196 1.00 95.44 109 GLN A CA 1
ATOM 858 C C . GLN A 1 109 ? 20.334 12.820 -3.406 1.00 95.44 109 GLN A C 1
ATOM 860 O O . GLN A 1 109 ? 21.251 12.779 -2.589 1.00 95.44 109 GLN A O 1
ATOM 865 N N . MET A 1 110 ? 19.558 11.781 -3.685 1.00 94.56 110 MET A N 1
ATOM 866 C CA . MET A 1 110 ? 19.640 10.507 -2.992 1.00 94.56 110 MET A CA 1
ATOM 867 C C . MET A 1 110 ? 19.447 9.352 -3.965 1.00 94.56 110 MET A C 1
ATOM 869 O O . MET A 1 110 ? 18.495 9.360 -4.744 1.00 94.56 110 MET A O 1
ATOM 873 N N . ASP A 1 111 ? 20.319 8.348 -3.890 1.00 97.12 111 ASP A N 1
ATOM 874 C CA . ASP A 1 111 ? 20.178 7.107 -4.649 1.00 97.12 111 ASP A CA 1
ATOM 875 C C . ASP A 1 111 ? 19.151 6.172 -3.991 1.00 97.12 111 ASP A C 1
ATOM 877 O O . ASP A 1 111 ? 19.467 5.420 -3.069 1.00 97.12 111 ASP A O 1
ATOM 881 N N . ILE A 1 112 ? 17.919 6.183 -4.494 1.00 96.44 112 ILE A N 1
ATOM 882 C CA . ILE A 1 112 ? 16.867 5.251 -4.059 1.00 96.44 112 ILE A CA 1
ATOM 883 C C . ILE A 1 112 ? 17.013 3.860 -4.687 1.00 96.44 112 ILE A C 1
ATOM 885 O O . ILE A 1 112 ? 16.405 2.901 -4.210 1.00 96.44 112 ILE A O 1
ATOM 889 N N . GLY A 1 113 ? 17.840 3.737 -5.726 1.00 95.81 113 GLY A N 1
ATOM 890 C CA . GLY A 1 113 ? 18.024 2.519 -6.500 1.00 95.81 113 GLY A CA 1
ATOM 891 C C . GLY A 1 113 ? 16.814 2.131 -7.359 1.00 95.81 113 GLY A C 1
ATOM 892 O O . GLY A 1 113 ? 15.703 2.643 -7.218 1.00 95.81 113 GLY A O 1
ATOM 893 N N . GLN A 1 114 ? 17.038 1.194 -8.274 1.00 95.88 114 GLN A N 1
ATOM 894 C CA . GLN A 1 114 ? 16.013 0.513 -9.064 1.00 95.88 114 GLN A CA 1
ATOM 895 C C . GLN A 1 114 ? 16.482 -0.914 -9.366 1.00 95.88 114 GLN A C 1
ATOM 897 O O . GLN A 1 114 ? 17.670 -1.146 -9.552 1.00 95.88 114 GLN A O 1
ATOM 902 N N . CYS A 1 115 ? 15.570 -1.882 -9.423 1.00 94.12 115 CYS A N 1
ATOM 903 C CA . CYS A 1 115 ? 15.911 -3.231 -9.873 1.00 94.12 115 CYS A CA 1
ATOM 904 C C . CYS A 1 115 ? 15.828 -3.315 -11.402 1.00 94.12 115 CYS A C 1
ATOM 906 O O . CYS A 1 115 ? 14.810 -2.935 -11.982 1.00 94.12 115 CYS A O 1
ATOM 908 N N . SER A 1 116 ? 16.892 -3.802 -12.042 1.00 92.31 116 SER A N 1
ATOM 909 C CA . SER A 1 116 ? 16.950 -4.016 -13.491 1.00 92.31 116 SER A CA 1
ATOM 910 C C . SER A 1 116 ? 17.707 -5.296 -13.832 1.00 92.31 116 SER A C 1
ATOM 912 O O . SER A 1 116 ? 18.585 -5.735 -13.086 1.00 92.31 116 SER A O 1
ATOM 914 N N . HIS A 1 117 ? 17.390 -5.869 -14.993 1.00 90.06 117 HIS A N 1
ATOM 915 C CA . HIS A 1 117 ? 18.252 -6.864 -15.616 1.00 90.06 117 HIS A CA 1
ATOM 916 C C . HIS A 1 117 ? 19.539 -6.189 -16.087 1.00 90.06 117 HIS A C 1
ATOM 918 O O . HIS A 1 117 ? 19.498 -5.144 -16.740 1.00 90.06 117 HIS A O 1
ATOM 924 N N . VAL A 1 118 ? 20.671 -6.785 -15.732 1.00 88.62 118 VAL A N 1
ATOM 925 C CA . VAL A 1 118 ? 22.014 -6.335 -16.092 1.00 88.62 118 VAL A CA 1
ATOM 926 C C . VAL A 1 118 ? 22.735 -7.504 -16.750 1.00 88.62 118 VAL A C 1
ATOM 928 O O . VAL A 1 118 ? 22.662 -8.632 -16.265 1.00 88.62 118 VAL A O 1
ATOM 931 N N . ALA A 1 119 ? 23.399 -7.238 -17.873 1.00 85.19 119 ALA A N 1
ATOM 932 C CA . ALA A 1 119 ? 24.240 -8.221 -18.541 1.00 85.19 119 ALA A CA 1
ATOM 933 C C . ALA A 1 119 ? 25.549 -8.415 -17.756 1.00 85.19 119 ALA A C 1
ATOM 935 O O . ALA A 1 119 ? 26.176 -7.438 -17.350 1.00 85.19 119 ALA A O 1
ATOM 936 N N . THR A 1 120 ? 25.964 -9.661 -17.551 1.00 77.25 120 THR A N 1
ATOM 937 C CA . THR A 1 120 ? 27.220 -10.025 -16.886 1.00 77.25 120 THR A CA 1
ATOM 938 C C . THR A 1 120 ? 27.962 -11.094 -17.688 1.00 77.25 120 THR A C 1
ATOM 940 O O . THR A 1 120 ? 27.336 -11.896 -18.390 1.00 77.25 120 THR A O 1
ATOM 943 N N . SER A 1 121 ? 29.295 -11.083 -17.604 1.00 68.94 121 SER A N 1
ATOM 944 C CA . SER A 1 121 ? 30.159 -12.087 -18.229 1.00 68.94 121 SER A CA 1
ATOM 945 C C . SER A 1 121 ? 30.401 -13.265 -17.279 1.00 68.94 121 SER A C 1
ATOM 947 O O . SER A 1 121 ? 30.349 -13.124 -16.054 1.00 68.94 121 SER A O 1
ATOM 949 N N . THR A 1 122 ? 30.727 -14.442 -17.815 1.00 61.41 122 THR A N 1
ATOM 950 C CA . THR A 1 122 ? 31.067 -15.625 -17.003 1.00 61.41 122 THR A CA 1
ATOM 951 C C . THR A 1 122 ? 32.309 -15.424 -16.127 1.00 61.41 122 THR A C 1
ATOM 953 O O . THR A 1 122 ? 32.449 -16.090 -15.099 1.00 61.41 122 THR A O 1
ATOM 956 N N . ASN A 1 123 ? 33.187 -14.486 -16.497 1.00 55.09 123 ASN A N 1
ATOM 957 C CA . ASN A 1 123 ? 34.422 -14.175 -15.775 1.00 55.09 123 ASN A CA 1
ATOM 958 C C . ASN A 1 123 ? 34.168 -13.366 -14.488 1.00 55.09 123 ASN A C 1
ATOM 960 O O . ASN A 1 123 ? 34.920 -13.502 -13.521 1.00 55.09 123 ASN A O 1
ATOM 964 N N . ASP A 1 124 ? 33.075 -12.598 -14.425 1.00 56.66 124 ASP A N 1
ATOM 965 C CA . ASP A 1 124 ? 32.705 -11.794 -13.250 1.00 56.66 124 ASP A CA 1
ATOM 966 C C . ASP A 1 124 ? 32.093 -12.641 -12.118 1.00 56.66 124 ASP A C 1
ATOM 968 O O . ASP A 1 124 ? 32.213 -12.309 -10.936 1.00 56.66 124 ASP A O 1
ATOM 972 N N . ILE A 1 125 ? 31.478 -13.779 -12.461 1.00 56.12 125 ILE A N 1
ATOM 973 C CA . ILE A 1 125 ? 30.778 -14.665 -11.514 1.00 56.12 125 ILE A CA 1
ATOM 974 C C . ILE A 1 125 ? 31.771 -15.450 -10.637 1.00 56.12 125 ILE A C 1
ATOM 976 O O . ILE A 1 125 ? 31.480 -15.750 -9.480 1.00 56.12 125 ILE A O 1
ATOM 980 N N . GLN A 1 126 ? 32.973 -15.754 -11.141 1.00 51.16 126 GLN A N 1
ATOM 981 C CA . GLN A 1 126 ? 33.964 -16.577 -10.426 1.00 51.16 126 GLN A CA 1
ATOM 982 C C . GLN A 1 126 ? 34.788 -15.809 -9.374 1.00 51.16 126 GLN A C 1
ATOM 984 O O . GLN A 1 126 ? 35.440 -16.432 -8.537 1.00 51.16 126 GLN A O 1
ATOM 989 N N . SER A 1 127 ? 34.738 -14.472 -9.369 1.00 54.09 127 SER A N 1
ATOM 990 C CA . SER A 1 127 ? 35.501 -13.625 -8.433 1.00 54.09 127 SER A CA 1
ATOM 991 C C . SER A 1 127 ? 34.726 -13.276 -7.144 1.00 54.09 127 SER A C 1
ATOM 993 O O . SER A 1 127 ? 35.296 -12.785 -6.167 1.00 54.09 127 SER A O 1
ATOM 995 N N . GLY A 1 128 ? 33.416 -13.549 -7.095 1.00 48.16 128 GLY A N 1
ATOM 996 C CA . GLY A 1 128 ? 32.523 -13.105 -6.023 1.00 48.16 128 GLY A CA 1
ATOM 997 C C . GLY A 1 128 ? 31.930 -14.241 -5.190 1.00 48.16 128 GLY A C 1
ATOM 998 O O . GLY A 1 128 ? 31.278 -15.141 -5.698 1.00 48.16 128 GLY A O 1
ATOM 999 N N . LYS A 1 129 ? 32.063 -14.146 -3.865 1.00 41.78 129 LYS A N 1
ATOM 1000 C CA . LYS A 1 129 ? 31.480 -15.040 -2.844 1.00 41.78 129 LYS A CA 1
ATOM 1001 C C . LYS A 1 129 ? 29.943 -14.947 -2.714 1.00 41.78 129 LYS A C 1
ATOM 1003 O O . LYS A 1 129 ? 29.411 -15.194 -1.635 1.00 41.78 129 LYS A O 1
ATOM 1008 N N . ASN A 1 130 ? 29.235 -14.572 -3.778 1.00 49.44 130 ASN A N 1
ATOM 1009 C CA . ASN A 1 130 ? 27.781 -14.451 -3.807 1.00 49.44 130 ASN A CA 1
ATOM 1010 C C . ASN A 1 130 ? 27.226 -15.410 -4.856 1.00 49.44 130 ASN A C 1
ATOM 1012 O O . ASN A 1 130 ? 27.640 -15.376 -6.009 1.00 49.44 130 ASN A O 1
ATOM 1016 N N . VAL A 1 131 ? 26.295 -16.271 -4.448 1.00 51.44 131 VAL A N 1
ATOM 1017 C CA . VAL A 1 131 ? 25.496 -17.082 -5.371 1.00 51.44 131 VAL A CA 1
ATOM 1018 C C . VAL A 1 131 ? 24.665 -16.104 -6.197 1.00 51.44 131 VAL A C 1
ATOM 1020 O O . VAL A 1 131 ? 23.704 -15.528 -5.693 1.00 51.44 131 VAL A O 1
ATOM 1023 N N . VAL A 1 132 ? 25.100 -15.831 -7.423 1.00 60.00 132 VAL A N 1
ATOM 1024 C CA . VAL A 1 132 ? 24.387 -14.940 -8.336 1.00 60.00 132 VAL A CA 1
ATOM 1025 C C . VAL A 1 132 ? 23.274 -15.752 -8.992 1.00 60.00 132 VAL A C 1
ATOM 1027 O O . VAL A 1 132 ? 23.550 -16.661 -9.774 1.00 60.00 132 VAL A O 1
ATOM 1030 N N . ASP A 1 133 ? 22.021 -15.446 -8.651 1.00 65.81 133 ASP A N 1
ATOM 1031 C CA . ASP A 1 133 ? 20.858 -16.038 -9.313 1.00 65.81 133 ASP A CA 1
ATOM 1032 C C . ASP A 1 133 ? 20.805 -15.527 -10.759 1.00 65.81 133 ASP A C 1
ATOM 1034 O O . ASP A 1 133 ? 20.425 -14.384 -11.026 1.00 65.81 133 ASP A O 1
ATOM 1038 N N . ILE A 1 134 ? 21.219 -16.380 -11.695 1.00 78.19 134 ILE A N 1
ATOM 1039 C CA . ILE A 1 134 ? 21.048 -16.143 -13.128 1.00 78.19 134 ILE A CA 1
ATOM 1040 C C . ILE A 1 134 ? 19.550 -16.092 -13.415 1.00 78.19 134 ILE A C 1
ATOM 1042 O O . ILE A 1 134 ? 18.797 -17.010 -13.076 1.00 78.19 134 ILE A O 1
ATOM 1046 N N . CYS A 1 135 ? 19.131 -15.007 -14.048 1.00 79.31 135 CYS A N 1
ATOM 1047 C CA . CYS A 1 135 ? 17.742 -14.756 -14.368 1.00 79.31 135 CYS A CA 1
ATOM 1048 C C . CYS A 1 135 ? 17.399 -15.295 -15.746 1.00 79.31 135 CYS A C 1
ATOM 1050 O O . CYS A 1 135 ? 18.153 -15.127 -16.703 1.00 79.31 135 CYS A O 1
ATOM 1052 N N . ASP A 1 136 ? 16.210 -15.878 -15.849 1.00 79.56 136 ASP A N 1
ATOM 1053 C CA . ASP A 1 136 ? 15.554 -16.001 -17.141 1.00 79.56 136 ASP A CA 1
ATOM 1054 C C . ASP A 1 136 ? 15.125 -14.595 -17.590 1.00 79.56 136 ASP A C 1
ATOM 1056 O O . ASP A 1 136 ? 14.608 -13.834 -16.766 1.00 79.56 136 ASP A O 1
ATOM 1060 N N . LEU A 1 137 ? 15.333 -14.240 -18.859 1.00 69.19 137 LEU A N 1
ATOM 1061 C CA . LEU A 1 137 ? 14.956 -12.926 -19.403 1.00 69.19 137 LEU A CA 1
ATOM 1062 C C . LEU A 1 137 ? 13.453 -12.653 -19.246 1.00 69.19 137 LEU A C 1
ATOM 1064 O O . LEU A 1 137 ? 13.047 -11.506 -19.065 1.00 69.19 137 LEU A O 1
ATOM 1068 N N . ASP A 1 138 ? 12.649 -13.716 -19.249 1.00 76.44 138 ASP A N 1
ATOM 1069 C CA . ASP A 1 138 ? 11.199 -13.646 -19.072 1.00 76.44 138 ASP A CA 1
ATOM 1070 C C . ASP A 1 138 ? 10.781 -13.518 -17.595 1.00 76.44 138 ASP A C 1
ATOM 1072 O O . ASP A 1 138 ? 9.618 -13.244 -17.283 1.00 76.44 138 ASP A O 1
ATOM 1076 N N . SER A 1 139 ? 11.707 -13.719 -16.651 1.00 82.75 139 SER A N 1
ATOM 1077 C CA . SER A 1 139 ? 11.417 -13.564 -15.227 1.00 82.75 139 SER A CA 1
ATOM 1078 C C . SER A 1 139 ? 11.508 -12.093 -14.808 1.00 82.75 139 SER A C 1
ATOM 1080 O O . SER A 1 139 ? 12.463 -11.410 -15.158 1.00 82.75 139 SER A O 1
ATOM 1082 N N . PRO A 1 140 ? 10.546 -11.555 -14.041 1.00 87.69 140 PRO A N 1
ATOM 1083 C CA . PRO A 1 140 ? 10.620 -10.167 -13.609 1.00 87.69 140 PRO A CA 1
ATOM 1084 C C . PRO A 1 140 ? 11.683 -9.968 -12.522 1.00 87.69 140 PRO A C 1
ATOM 1086 O O . PRO A 1 140 ? 11.694 -10.659 -11.494 1.00 87.69 140 PRO A O 1
ATOM 1089 N N . CYS A 1 141 ? 12.508 -8.940 -12.710 1.00 91.31 141 CYS A N 1
ATOM 1090 C CA . CYS A 1 141 ? 13.457 -8.458 -11.715 1.00 91.31 141 CYS A CA 1
ATOM 1091 C C . CYS A 1 141 ? 12.734 -7.601 -10.666 1.00 91.31 141 CYS A C 1
ATOM 1093 O O . CYS A 1 141 ? 12.339 -6.465 -10.929 1.00 91.31 141 CYS A O 1
ATOM 1095 N N . ASN A 1 142 ? 12.526 -8.162 -9.474 1.00 92.44 142 ASN A N 1
ATOM 1096 C CA . ASN A 1 142 ? 11.728 -7.549 -8.414 1.00 92.44 142 ASN A CA 1
ATOM 1097 C C . ASN A 1 142 ? 12.581 -7.130 -7.218 1.00 92.44 142 ASN A C 1
ATOM 1099 O O . ASN A 1 142 ? 13.616 -7.725 -6.926 1.00 92.44 142 ASN A O 1
ATOM 1103 N N . VAL A 1 143 ? 12.085 -6.148 -6.466 1.00 94.88 143 VAL A N 1
ATOM 1104 C CA . VAL A 1 143 ? 12.667 -5.740 -5.181 1.00 94.88 143 VAL A CA 1
ATOM 1105 C C . VAL A 1 143 ? 12.505 -6.863 -4.153 1.00 94.88 143 VAL A C 1
ATOM 1107 O O . VAL A 1 143 ? 11.406 -7.393 -3.974 1.00 94.88 143 VAL A O 1
ATOM 1110 N N . SER A 1 144 ? 13.586 -7.216 -3.455 1.00 93.38 144 SER A N 1
ATOM 1111 C CA . SER A 1 144 ? 13.578 -8.212 -2.374 1.00 93.38 144 SER A CA 1
ATOM 1112 C C . SER A 1 144 ? 13.660 -7.594 -0.983 1.00 93.38 144 SER A C 1
ATOM 1114 O O . SER A 1 144 ? 13.019 -8.101 -0.056 1.00 93.38 144 SER A O 1
ATOM 1116 N N . SER A 1 145 ? 14.443 -6.523 -0.836 1.00 96.31 145 SER A N 1
ATOM 1117 C CA . SER A 1 145 ? 14.618 -5.803 0.423 1.00 96.31 145 SER A CA 1
ATOM 1118 C C . SER A 1 145 ? 14.683 -4.296 0.208 1.00 96.31 145 SER A C 1
ATOM 1120 O O . SER A 1 145 ? 15.182 -3.803 -0.807 1.00 96.31 145 SER A O 1
ATOM 1122 N N . ILE A 1 146 ? 14.133 -3.577 1.180 1.00 97.56 146 ILE A N 1
ATOM 1123 C CA . ILE A 1 146 ? 14.064 -2.120 1.223 1.00 97.56 146 ILE A CA 1
ATOM 1124 C C . ILE A 1 146 ? 14.597 -1.666 2.577 1.00 97.56 146 ILE A C 1
ATOM 1126 O O . ILE A 1 146 ? 14.237 -2.237 3.604 1.00 97.56 146 ILE A O 1
ATOM 1130 N N . ILE A 1 147 ? 15.375 -0.594 2.593 1.00 97.38 147 ILE A N 1
ATOM 1131 C CA . ILE A 1 147 ? 15.721 0.154 3.797 1.00 97.38 147 ILE A CA 1
ATOM 1132 C C . ILE A 1 147 ? 14.945 1.467 3.818 1.00 97.38 147 ILE A C 1
ATOM 1134 O O . ILE A 1 147 ? 14.735 2.119 2.798 1.00 97.38 147 ILE A O 1
ATOM 1138 N N . VAL A 1 148 ? 14.496 1.851 5.005 1.00 96.50 148 VAL A N 1
ATOM 1139 C CA . VAL A 1 148 ? 13.863 3.142 5.240 1.00 96.50 148 VAL A CA 1
ATOM 1140 C C . VAL A 1 148 ? 14.915 4.168 5.616 1.00 96.50 148 VAL A C 1
ATOM 1142 O O . VAL A 1 148 ? 15.466 4.111 6.716 1.00 96.50 148 VAL A O 1
ATOM 1145 N N . GLU A 1 149 ? 15.095 5.168 4.764 1.00 95.31 149 GLU A N 1
ATOM 1146 C CA . GLU A 1 149 ? 15.959 6.303 5.058 1.00 95.31 149 GLU A CA 1
ATOM 1147 C C . GLU A 1 149 ? 15.138 7.545 5.402 1.00 95.31 149 GLU A C 1
ATOM 1149 O O . GLU A 1 149 ? 14.078 7.811 4.825 1.00 95.31 149 GLU A O 1
ATOM 1154 N N . ARG A 1 150 ? 15.603 8.298 6.400 1.00 92.31 150 ARG A N 1
ATOM 1155 C CA . ARG A 1 150 ? 14.901 9.466 6.936 1.00 92.31 150 ARG A CA 1
ATOM 1156 C C . ARG A 1 150 ? 15.791 10.685 6.816 1.00 92.31 150 ARG A C 1
ATOM 1158 O O . ARG A 1 150 ? 16.868 10.713 7.398 1.00 92.31 150 ARG A O 1
ATOM 1165 N N . ASN A 1 151 ? 15.283 11.698 6.129 1.00 90.62 151 ASN A N 1
ATOM 1166 C CA . ASN A 1 151 ? 15.993 12.936 5.854 1.00 90.62 151 ASN A CA 1
ATOM 1167 C C . ASN A 1 151 ? 15.289 14.118 6.520 1.00 90.62 151 ASN A C 1
ATOM 1169 O O . ASN A 1 151 ? 14.058 14.168 6.587 1.00 90.62 151 ASN A O 1
ATOM 1173 N N . TYR A 1 152 ? 16.078 15.069 7.014 1.00 90.50 152 TYR A N 1
ATOM 1174 C CA . TYR A 1 152 ? 15.605 16.275 7.690 1.00 90.50 152 TYR A CA 1
ATOM 1175 C C . TYR A 1 152 ? 16.142 17.484 6.929 1.00 90.50 152 TYR A C 1
ATOM 1177 O O . TYR A 1 152 ? 17.257 17.933 7.169 1.00 90.50 152 TYR A O 1
ATOM 1185 N N . LEU A 1 153 ? 15.354 17.961 5.969 1.00 91.50 153 LEU A N 1
ATOM 1186 C CA . LEU A 1 153 ? 15.675 19.124 5.136 1.00 91.50 153 LEU A CA 1
ATOM 1187 C C . LEU A 1 153 ? 14.701 20.267 5.451 1.00 91.50 153 LEU A C 1
ATOM 1189 O O . LEU A 1 153 ? 13.799 20.098 6.275 1.00 91.50 153 LEU A O 1
ATOM 1193 N N . LEU A 1 154 ? 14.834 21.424 4.790 1.00 89.50 154 LEU A N 1
ATOM 1194 C CA . LEU A 1 154 ? 13.929 22.563 5.025 1.00 89.50 154 LEU A CA 1
ATOM 1195 C C . LEU A 1 154 ? 12.451 22.222 4.787 1.00 89.50 154 LEU A C 1
ATOM 1197 O O . LEU A 1 154 ? 11.576 22.774 5.449 1.00 89.50 154 LEU A O 1
ATOM 1201 N N . GLY A 1 155 ? 12.168 21.286 3.876 1.00 83.75 155 GLY A N 1
ATOM 1202 C CA . GLY A 1 155 ? 10.818 20.764 3.629 1.00 83.75 155 GLY A CA 1
ATOM 1203 C C . GLY A 1 155 ? 10.237 19.936 4.785 1.00 83.75 155 GLY A C 1
ATOM 1204 O O . GLY A 1 155 ? 9.098 19.480 4.701 1.00 83.75 155 GLY A O 1
ATOM 1205 N N . GLY A 1 156 ? 11.002 19.739 5.860 1.00 88.56 156 GLY A N 1
ATOM 1206 C CA . GLY A 1 156 ? 10.652 18.933 7.017 1.00 88.56 156 GLY A CA 1
ATOM 1207 C C . GLY A 1 156 ? 11.203 17.511 6.943 1.00 88.56 156 GLY A C 1
ATOM 1208 O O . GLY A 1 156 ? 12.037 17.159 6.103 1.00 88.56 156 GLY A O 1
ATOM 1209 N N . LYS A 1 157 ? 10.723 16.673 7.866 1.00 89.50 157 LYS A N 1
ATOM 1210 C CA . LYS A 1 157 ? 11.072 15.253 7.916 1.00 89.50 157 LYS A CA 1
ATOM 1211 C C . LYS A 1 157 ? 10.458 14.530 6.717 1.00 89.50 157 LYS A C 1
ATOM 1213 O O . LYS A 1 157 ? 9.237 14.476 6.587 1.00 89.50 157 LYS A O 1
ATOM 1218 N N . SER A 1 158 ? 11.307 13.911 5.911 1.00 91.19 158 SER A N 1
ATOM 1219 C CA . SER A 1 158 ? 10.921 13.070 4.780 1.00 91.19 158 SER A CA 1
ATOM 1220 C C . SER A 1 158 ? 11.427 11.646 4.977 1.00 91.19 158 SER A C 1
ATOM 1222 O O . SER A 1 158 ? 12.437 11.418 5.644 1.00 91.19 158 SER A O 1
ATOM 1224 N N . GLN A 1 159 ? 10.705 10.681 4.419 1.00 92.88 159 GLN A N 1
ATOM 1225 C CA . GLN A 1 159 ? 11.041 9.266 4.495 1.00 92.88 159 GLN A CA 1
ATOM 1226 C C . GLN A 1 159 ? 11.027 8.675 3.090 1.00 92.88 159 GLN A C 1
ATOM 1228 O O . GLN A 1 159 ? 10.095 8.933 2.328 1.00 92.88 159 GLN A O 1
ATOM 1233 N N . TYR A 1 160 ? 12.053 7.892 2.775 1.00 95.12 160 TYR A N 1
ATOM 1234 C CA . TYR A 1 160 ? 12.251 7.289 1.466 1.00 95.12 160 TYR A CA 1
ATOM 1235 C C . TYR A 1 160 ? 12.509 5.793 1.609 1.00 95.12 160 TYR A C 1
ATOM 1237 O O . TYR A 1 160 ? 13.173 5.345 2.546 1.00 95.12 160 TYR A O 1
ATOM 1245 N N . ASP A 1 161 ? 11.960 5.036 0.666 1.00 95.94 161 ASP A N 1
ATOM 1246 C CA . ASP A 1 161 ? 12.195 3.607 0.532 1.00 95.94 161 ASP A CA 1
ATOM 1247 C C . ASP A 1 161 ? 13.377 3.411 -0.419 1.00 95.94 161 ASP A C 1
ATOM 1249 O O . ASP A 1 161 ? 13.252 3.621 -1.624 1.00 95.94 161 ASP A O 1
ATOM 1253 N N . VAL A 1 162 ? 14.526 3.035 0.136 1.00 97.50 162 VAL A N 1
ATOM 1254 C CA . VAL A 1 162 ? 15.749 2.746 -0.614 1.00 97.50 162 VAL A CA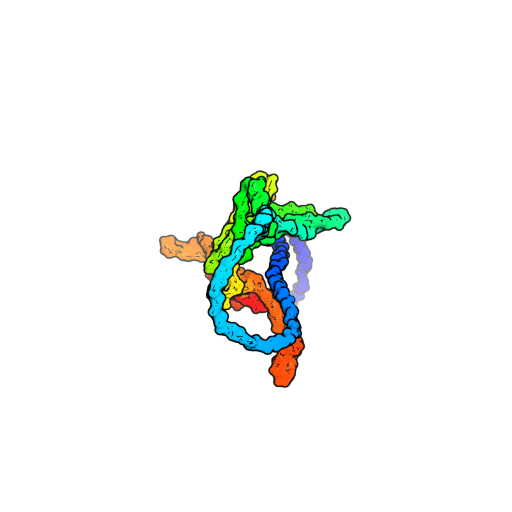 1
ATOM 1255 C C . VAL A 1 162 ? 15.784 1.261 -0.913 1.00 97.50 162 VAL A C 1
ATOM 1257 O O . VAL A 1 162 ? 15.742 0.433 -0.003 1.00 97.50 162 VAL A O 1
ATOM 1260 N N . ILE A 1 163 ? 15.856 0.906 -2.190 1.00 97.12 163 ILE A N 1
ATOM 1261 C CA . ILE A 1 163 ? 16.024 -0.484 -2.606 1.00 97.12 163 ILE A CA 1
ATOM 1262 C C . ILE A 1 163 ? 17.415 -0.934 -2.174 1.00 97.12 163 ILE A C 1
ATOM 1264 O O . ILE A 1 163 ? 18.397 -0.272 -2.487 1.00 97.12 163 ILE A O 1
ATOM 1268 N N . GLU A 1 164 ? 17.509 -2.058 -1.476 1.00 94.69 164 GLU A N 1
ATOM 1269 C CA . GLU A 1 164 ? 18.786 -2.645 -1.057 1.00 94.69 164 GLU A CA 1
ATOM 1270 C C . GLU A 1 164 ? 19.078 -3.910 -1.870 1.00 94.69 164 GLU A C 1
ATOM 1272 O O . GLU A 1 164 ? 20.182 -4.083 -2.384 1.00 94.69 164 GLU A O 1
ATOM 1277 N N . GLY A 1 165 ? 18.064 -4.759 -2.048 1.00 92.94 165 GLY A N 1
ATOM 1278 C CA . GLY A 1 165 ? 18.188 -6.038 -2.735 1.00 92.94 165 GLY A CA 1
ATOM 1279 C C . GLY A 1 165 ? 17.187 -6.207 -3.872 1.00 92.94 165 GLY A C 1
ATOM 1280 O O . GLY A 1 165 ? 16.039 -5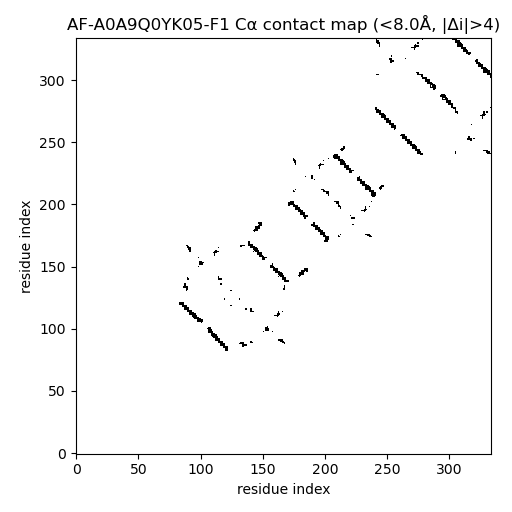.752 -3.798 1.00 92.94 165 GLY A O 1
ATOM 1281 N N . CYS A 1 166 ? 17.623 -6.934 -4.897 1.00 93.31 166 CYS A N 1
ATOM 1282 C CA . CYS A 1 166 ? 16.826 -7.333 -6.048 1.00 93.31 166 CYS A CA 1
ATOM 1283 C C . CYS A 1 166 ? 16.906 -8.853 -6.239 1.00 93.31 166 CYS A C 1
ATOM 1285 O O . CYS A 1 166 ? 17.886 -9.489 -5.856 1.00 93.31 166 CYS A O 1
ATOM 1287 N N . THR A 1 167 ? 15.861 -9.451 -6.805 1.00 90.50 167 THR A N 1
ATOM 1288 C CA . THR A 1 167 ? 15.776 -10.899 -7.020 1.00 90.50 167 THR A CA 1
ATOM 1289 C C . THR A 1 167 ? 14.933 -11.229 -8.247 1.00 90.50 167 THR A C 1
ATOM 1291 O O . THR A 1 167 ? 13.893 -10.610 -8.496 1.00 90.50 167 THR A O 1
ATOM 1294 N N . CYS A 1 168 ? 15.353 -12.257 -8.982 1.00 87.56 168 CYS A N 1
ATOM 1295 C CA . CYS A 1 168 ? 14.531 -12.882 -10.008 1.00 87.56 168 CYS A CA 1
ATOM 1296 C C . CYS A 1 168 ? 13.644 -13.939 -9.378 1.00 87.56 168 CYS A C 1
ATOM 1298 O O . CYS A 1 168 ? 14.069 -15.046 -9.054 1.00 87.56 168 CYS A O 1
ATOM 1300 N N . ARG A 1 169 ? 12.374 -13.590 -9.197 1.00 82.75 169 ARG A N 1
ATOM 1301 C CA . ARG A 1 169 ? 11.360 -14.537 -8.740 1.00 82.75 169 ARG A CA 1
ATOM 1302 C C . ARG A 1 169 ? 10.437 -14.854 -9.897 1.00 82.75 169 ARG A C 1
ATOM 1304 O O . ARG A 1 169 ? 9.867 -13.952 -10.504 1.00 82.75 169 ARG A O 1
ATOM 1311 N N . LYS A 1 170 ? 10.230 -16.149 -10.142 1.00 84.56 170 LYS A N 1
ATOM 1312 C CA . LYS A 1 170 ? 9.170 -16.604 -11.046 1.00 84.56 170 LYS A CA 1
ATOM 1313 C C . LYS A 1 170 ? 7.824 -16.095 -10.539 1.00 84.56 170 LYS A C 1
ATOM 1315 O O . LYS A 1 170 ? 7.516 -16.223 -9.348 1.00 84.56 170 LYS A O 1
ATOM 1320 N N . ILE A 1 171 ? 7.035 -15.533 -11.449 1.00 85.31 171 ILE A N 1
ATOM 1321 C CA . ILE A 1 171 ? 5.687 -15.064 -11.144 1.00 85.31 171 ILE A CA 1
ATOM 1322 C C . ILE A 1 171 ? 4.861 -16.272 -10.685 1.00 85.31 171 ILE A C 1
ATOM 1324 O O . ILE A 1 171 ? 4.851 -17.307 -11.354 1.00 85.31 171 ILE A O 1
ATOM 1328 N N . PRO A 1 172 ? 4.202 -16.205 -9.518 1.00 89.25 172 PRO A N 1
ATOM 1329 C CA . PRO A 1 172 ? 3.315 -17.277 -9.097 1.00 89.25 172 PRO A CA 1
ATOM 1330 C C . PRO A 1 172 ? 2.148 -17.461 -10.077 1.00 89.25 172 PRO A C 1
ATOM 1332 O O . PRO A 1 172 ? 1.463 -16.500 -10.389 1.00 89.25 172 PRO A O 1
ATOM 1335 N N . HIS A 1 173 ? 1.804 -18.698 -10.441 1.00 89.06 173 HIS A N 1
ATOM 1336 C CA . HIS A 1 173 ? 0.647 -18.973 -11.317 1.00 89.06 173 HIS A CA 1
ATOM 1337 C C . HIS A 1 173 ? -0.714 -18.498 -10.782 1.00 89.06 173 HIS A C 1
ATOM 1339 O O . HIS A 1 173 ? -1.707 -18.497 -11.504 1.00 89.06 173 HIS A O 1
ATOM 1345 N N . LYS A 1 174 ? -0.798 -18.188 -9.487 1.00 92.19 174 LYS A N 1
ATOM 1346 C CA . LYS A 1 174 ? -1.996 -17.649 -8.844 1.00 92.19 174 LYS A CA 1
ATOM 1347 C C . LYS A 1 174 ? -1.602 -16.433 -8.033 1.00 92.19 174 LYS A C 1
ATOM 1349 O O . LYS A 1 174 ? -0.626 -16.502 -7.282 1.00 92.19 174 LYS A O 1
ATOM 1354 N N . CYS A 1 175 ? -2.405 -15.379 -8.128 1.00 94.75 175 CYS A N 1
ATOM 1355 C CA . CYS A 1 175 ? -2.272 -14.206 -7.277 1.00 94.75 175 CYS A CA 1
ATOM 1356 C C . CYS A 1 175 ? -2.190 -14.588 -5.795 1.00 94.75 175 CYS A C 1
ATOM 1358 O O . CYS A 1 175 ? -3.102 -15.208 -5.239 1.00 94.75 175 CYS A O 1
ATOM 1360 N N . ARG A 1 176 ? -1.075 -14.223 -5.158 1.00 95.38 176 ARG A N 1
ATOM 1361 C CA . ARG A 1 176 ? -0.831 -14.452 -3.736 1.00 95.38 176 ARG A CA 1
ATOM 1362 C C . ARG A 1 176 ? 0.106 -13.399 -3.162 1.00 95.38 176 ARG A C 1
ATOM 1364 O O . ARG A 1 176 ? 0.823 -12.705 -3.880 1.00 95.38 176 ARG A O 1
ATOM 1371 N N . ARG A 1 177 ? 0.133 -13.327 -1.836 1.00 95.88 177 ARG A N 1
ATOM 1372 C CA . ARG A 1 177 ? 1.127 -12.539 -1.114 1.00 95.88 177 ARG A CA 1
ATOM 1373 C C . ARG A 1 177 ? 2.507 -13.179 -1.263 1.00 95.88 177 ARG A C 1
ATOM 1375 O O . ARG A 1 177 ? 2.662 -14.381 -1.049 1.00 95.88 177 ARG A O 1
ATOM 1382 N N . VAL A 1 178 ? 3.507 -12.365 -1.571 1.00 94.88 178 VAL A N 1
ATOM 1383 C CA . VAL A 1 178 ? 4.927 -12.724 -1.555 1.00 94.88 178 VAL A CA 1
ATOM 1384 C C . VAL A 1 178 ? 5.671 -11.837 -0.551 1.00 94.88 178 VAL A C 1
ATOM 1386 O O . VAL A 1 178 ? 5.279 -10.683 -0.356 1.00 94.88 178 VAL A O 1
ATOM 1389 N N . PRO A 1 179 ? 6.709 -12.356 0.126 1.00 95.12 179 PRO A N 1
ATOM 139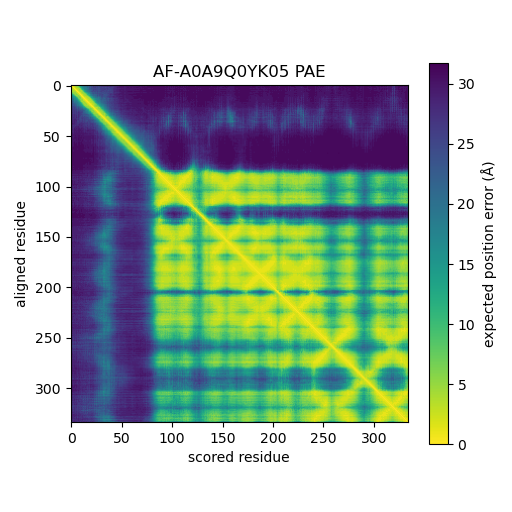0 C CA . PRO A 1 179 ? 7.414 -11.603 1.154 1.00 95.12 179 PRO A CA 1
ATOM 1391 C C . PRO A 1 179 ? 8.252 -10.479 0.540 1.00 95.12 179 PRO A C 1
ATOM 1393 O O . PRO A 1 179 ? 8.922 -10.689 -0.479 1.00 95.12 179 PRO A O 1
ATOM 1396 N N . LEU A 1 180 ? 8.232 -9.324 1.201 1.00 96.25 180 LEU A N 1
ATOM 1397 C CA . LEU A 1 180 ? 9.036 -8.144 0.891 1.00 96.25 180 LEU A CA 1
ATOM 1398 C C . LEU A 1 180 ? 9.551 -7.581 2.213 1.00 96.25 180 LEU A C 1
ATOM 1400 O O . LEU A 1 180 ? 8.767 -7.069 3.016 1.00 96.25 180 LEU A O 1
ATOM 1404 N N . MET A 1 181 ? 10.855 -7.713 2.448 1.00 97.31 181 MET A N 1
ATOM 1405 C CA . MET A 1 181 ? 11.469 -7.259 3.691 1.00 97.31 181 MET A CA 1
ATOM 1406 C C . MET A 1 181 ? 11.705 -5.756 3.635 1.00 97.31 181 MET A C 1
ATOM 1408 O O . MET A 1 181 ? 12.258 -5.242 2.666 1.00 97.31 181 MET A O 1
ATOM 1412 N N . LYS A 1 182 ? 11.292 -5.055 4.685 1.00 97.56 182 LYS A N 1
ATOM 1413 C CA . LYS A 1 182 ? 11.529 -3.627 4.849 1.00 97.56 182 LYS A CA 1
ATOM 1414 C C . LYS A 1 182 ? 12.172 -3.364 6.202 1.00 97.56 182 LYS A C 1
ATOM 1416 O O . LYS A 1 182 ? 11.580 -3.677 7.234 1.00 97.56 182 LYS A O 1
ATOM 1421 N N . THR A 1 183 ? 13.370 -2.803 6.185 1.00 97.50 183 THR A N 1
ATOM 1422 C CA . THR A 1 183 ? 14.165 -2.493 7.371 1.00 97.50 183 THR A CA 1
ATOM 1423 C C . THR A 1 183 ? 13.916 -1.058 7.803 1.00 97.50 183 THR A C 1
ATOM 1425 O O . THR A 1 183 ? 14.098 -0.113 7.035 1.00 97.50 183 THR A O 1
ATOM 1428 N N . PHE A 1 184 ? 13.478 -0.896 9.045 1.00 96.25 184 PHE A N 1
ATOM 1429 C CA . PHE A 1 184 ? 13.225 0.385 9.688 1.00 96.25 184 PHE A CA 1
ATOM 1430 C C . PHE A 1 184 ? 14.373 0.724 10.634 1.00 96.25 184 PHE A C 1
ATOM 1432 O O . PHE A 1 184 ? 14.944 -0.169 11.250 1.00 96.25 184 PHE A O 1
ATOM 1439 N N . PHE A 1 185 ? 14.664 2.020 10.772 1.00 94.94 185 PHE A N 1
ATOM 1440 C CA . PHE A 1 185 ? 15.691 2.556 11.675 1.00 94.94 185 PHE A CA 1
ATOM 1441 C C . PHE A 1 185 ? 17.086 1.925 11.491 1.00 94.94 185 PHE A C 1
ATOM 1443 O O . PHE A 1 185 ? 17.684 1.495 12.483 1.00 94.94 185 PHE A O 1
ATOM 1450 N N . PRO A 1 186 ? 17.605 1.876 10.248 1.00 95.06 186 PRO A N 1
ATOM 1451 C CA . PRO A 1 186 ? 18.899 1.264 9.962 1.00 95.06 186 PRO A CA 1
ATOM 1452 C C . PRO A 1 186 ? 20.020 1.914 10.784 1.00 95.06 186 PRO A C 1
ATOM 1454 O O . PRO A 1 186 ? 19.995 3.120 11.042 1.00 95.06 186 PRO A O 1
ATOM 1457 N N . SER A 1 187 ? 21.020 1.123 11.167 1.00 92.62 187 SER A N 1
ATOM 1458 C CA . SER A 1 187 ? 22.181 1.538 11.965 1.00 92.62 187 SER A CA 1
ATOM 1459 C C . SER A 1 187 ? 21.830 2.115 13.344 1.00 92.62 187 SER A C 1
ATOM 1461 O O . SER A 1 187 ? 22.558 2.952 13.881 1.00 92.62 187 SER A O 1
ATOM 1463 N N . SER A 1 188 ? 20.716 1.684 13.942 1.00 93.50 188 SER A N 1
ATOM 1464 C CA . SER A 1 188 ? 20.305 2.116 15.281 1.00 93.50 188 SER A CA 1
ATOM 1465 C C . SER A 1 188 ? 19.941 0.929 16.181 1.00 93.50 188 SER A C 1
ATOM 1467 O O . SER A 1 188 ? 19.629 -0.148 15.678 1.00 93.50 188 SER A O 1
ATOM 1469 N N . PRO A 1 189 ? 19.888 1.107 17.515 1.00 95.69 189 PRO A N 1
ATOM 1470 C CA . PRO A 1 189 ? 19.390 0.068 18.423 1.00 95.69 189 PRO A CA 1
ATOM 1471 C C . PRO A 1 189 ? 17.928 -0.347 18.181 1.00 95.69 189 PRO A C 1
ATOM 1473 O O . PRO A 1 189 ? 17.490 -1.356 18.723 1.00 95.69 189 PRO A O 1
ATOM 1476 N N . PHE A 1 190 ? 17.173 0.437 17.403 1.00 95.50 190 PHE A N 1
ATOM 1477 C CA . PHE A 1 190 ? 15.781 0.172 17.031 1.00 95.50 190 PHE A CA 1
ATOM 1478 C C . PHE A 1 190 ? 15.655 -0.465 15.640 1.00 95.50 190 PHE A C 1
ATOM 1480 O O . PHE A 1 190 ? 14.549 -0.542 15.106 1.00 95.50 190 PHE A O 1
ATOM 1487 N N . GLU A 1 191 ? 16.771 -0.872 15.026 1.00 96.81 191 GLU A N 1
ATOM 1488 C CA . GLU A 1 191 ? 16.753 -1.490 13.705 1.00 96.81 191 GLU A CA 1
ATOM 1489 C C . GLU A 1 191 ? 15.885 -2.750 13.702 1.00 96.81 191 GLU A C 1
ATOM 1491 O O . GLU A 1 191 ? 16.061 -3.661 14.514 1.00 96.81 191 GLU A O 1
ATOM 1496 N N . VAL A 1 192 ? 14.931 -2.804 12.774 1.00 96.50 192 VAL A N 1
ATOM 1497 C CA . VAL A 1 192 ? 14.028 -3.946 12.648 1.00 96.50 192 VAL A CA 1
ATOM 1498 C C . VAL A 1 192 ? 13.627 -4.178 11.201 1.00 96.50 192 VAL A C 1
ATOM 1500 O O . VAL A 1 192 ? 13.121 -3.285 10.521 1.00 96.50 192 VAL A O 1
ATOM 1503 N N . ALA A 1 193 ? 13.810 -5.411 10.735 1.00 96.81 193 ALA A N 1
ATOM 1504 C CA . ALA A 1 193 ? 13.337 -5.864 9.436 1.00 96.81 193 ALA A CA 1
ATOM 1505 C C . ALA A 1 193 ? 11.942 -6.487 9.565 1.00 96.81 193 ALA A C 1
ATOM 1507 O O . ALA A 1 193 ? 11.734 -7.453 10.300 1.00 96.81 193 ALA A O 1
ATOM 1508 N N . VAL A 1 194 ? 10.975 -5.945 8.826 1.00 97.00 194 VAL A N 1
ATOM 1509 C CA . VAL A 1 194 ? 9.583 -6.401 8.828 1.00 97.00 194 VAL A CA 1
ATOM 1510 C C . VAL A 1 194 ? 9.188 -6.847 7.429 1.00 97.00 194 VAL A C 1
ATOM 1512 O O . VAL A 1 194 ? 9.348 -6.106 6.463 1.00 97.00 194 VAL A O 1
ATOM 1515 N N . ASP A 1 195 ? 8.607 -8.041 7.314 1.00 97.50 195 ASP A N 1
ATOM 1516 C CA . ASP A 1 195 ? 7.978 -8.482 6.068 1.00 97.50 195 ASP A CA 1
ATOM 1517 C C . ASP A 1 195 ? 6.665 -7.717 5.835 1.00 97.50 195 ASP A C 1
ATOM 1519 O O . ASP A 1 195 ? 5.612 -8.084 6.368 1.00 97.50 195 ASP A O 1
ATOM 1523 N N . ILE A 1 196 ? 6.708 -6.653 5.035 1.00 96.50 196 ILE A N 1
ATOM 1524 C CA . ILE A 1 196 ? 5.517 -5.872 4.676 1.00 96.50 196 ILE A CA 1
ATOM 1525 C C . ILE A 1 196 ? 4.638 -6.606 3.661 1.00 96.50 196 ILE A C 1
ATOM 1527 O O . ILE A 1 196 ? 3.417 -6.454 3.6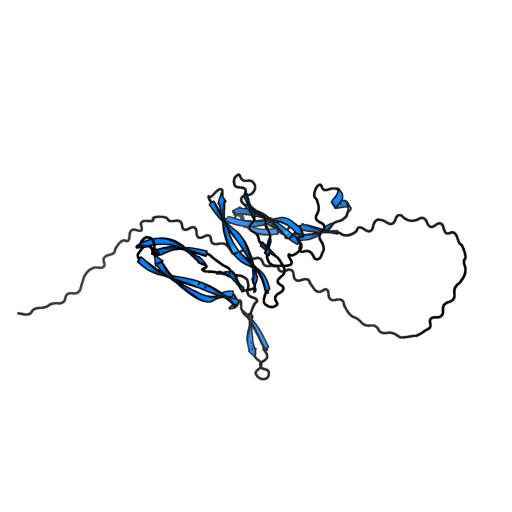87 1.00 96.50 196 ILE A O 1
ATOM 1531 N N . GLY A 1 197 ? 5.235 -7.472 2.845 1.00 95.56 197 GLY A N 1
ATOM 1532 C CA . GLY A 1 197 ? 4.564 -8.243 1.808 1.00 95.56 197 GLY A CA 1
ATOM 1533 C C . GLY A 1 197 ? 4.055 -7.412 0.634 1.00 95.56 197 GLY A C 1
ATOM 1534 O O . GLY A 1 197 ? 3.554 -6.298 0.784 1.00 95.56 197 GLY A O 1
ATOM 1535 N N . THR A 1 198 ? 4.114 -8.010 -0.547 1.00 94.75 198 THR A N 1
ATOM 1536 C CA . THR A 1 198 ? 3.510 -7.478 -1.771 1.00 94.75 198 THR A CA 1
ATOM 1537 C C . THR A 1 198 ? 2.667 -8.554 -2.449 1.00 94.75 198 THR A C 1
ATOM 1539 O O . THR A 1 198 ? 2.715 -9.725 -2.065 1.00 94.75 198 THR A O 1
ATOM 1542 N N . CYS A 1 199 ? 1.861 -8.166 -3.427 1.00 94.88 199 CYS A N 1
ATOM 1543 C CA . CYS A 1 199 ? 1.040 -9.087 -4.197 1.00 94.88 199 CYS A CA 1
ATOM 1544 C C . CYS A 1 199 ? 1.711 -9.382 -5.529 1.00 94.88 199 CYS A C 1
ATOM 1546 O O . CYS A 1 199 ? 2.122 -8.469 -6.238 1.00 94.88 199 CYS A O 1
ATOM 1548 N N . ALA A 1 200 ? 1.830 -10.666 -5.849 1.00 93.38 200 ALA A N 1
ATOM 1549 C CA . ALA A 1 200 ? 2.360 -11.115 -7.121 1.00 93.38 200 ALA A CA 1
ATOM 1550 C C . ALA A 1 200 ? 1.649 -12.390 -7.561 1.00 93.38 200 ALA A C 1
ATOM 1552 O O . ALA A 1 200 ? 1.300 -13.256 -6.752 1.00 93.38 200 ALA A O 1
ATOM 1553 N N . GLY A 1 201 ? 1.479 -12.515 -8.866 1.00 91.88 201 GLY A N 1
ATOM 1554 C CA . GLY A 1 201 ? 0.980 -13.718 -9.495 1.00 91.88 201 GLY A CA 1
ATOM 1555 C C . GLY A 1 201 ? -0.011 -13.427 -10.600 1.00 91.88 201 GLY A C 1
ATOM 1556 O O . GLY A 1 201 ? -0.511 -12.310 -10.728 1.00 91.88 201 GLY A O 1
ATOM 1557 N N . ASP A 1 202 ? -0.295 -14.468 -11.365 1.00 89.88 202 ASP A N 1
ATOM 1558 C CA . ASP A 1 202 ? -1.147 -14.368 -12.533 1.00 89.88 202 ASP A CA 1
ATOM 1559 C C . ASP A 1 202 ? -2.622 -14.366 -12.146 1.00 89.88 202 ASP A C 1
ATOM 1561 O O . ASP A 1 202 ? -3.074 -15.028 -11.197 1.00 89.88 202 ASP A O 1
ATOM 1565 N N . CYS A 1 203 ? -3.376 -13.617 -12.936 1.00 89.75 203 CYS A N 1
ATOM 1566 C CA . CYS A 1 203 ? -4.810 -13.500 -12.838 1.00 89.75 203 CYS A CA 1
ATOM 1567 C C . CYS A 1 203 ? -5.418 -13.993 -14.150 1.00 89.75 203 CYS A C 1
ATOM 1569 O O . CYS A 1 203 ? -5.408 -13.301 -15.154 1.00 89.75 203 CYS A O 1
ATOM 1571 N N . GLN A 1 204 ? -5.895 -15.240 -14.141 1.00 78.19 204 GLN A N 1
ATOM 1572 C CA . GLN A 1 204 ? -6.376 -15.945 -15.339 1.00 78.19 204 GLN A CA 1
ATOM 1573 C C . GLN A 1 204 ? -7.805 -15.565 -15.764 1.00 78.19 204 GLN A C 1
ATOM 1575 O O . GLN A 1 204 ? -8.329 -16.154 -16.701 1.00 78.19 204 GLN A O 1
ATOM 1580 N N . LYS A 1 205 ? -8.482 -14.669 -15.037 1.00 72.62 205 LYS A N 1
ATOM 1581 C CA . LYS A 1 205 ? -9.859 -14.271 -15.357 1.00 72.62 205 LYS A CA 1
ATOM 1582 C C . LYS A 1 205 ? -9.840 -13.028 -16.240 1.00 72.62 205 LYS A C 1
ATOM 1584 O O . LYS A 1 205 ? -9.108 -12.094 -15.940 1.00 72.62 205 LYS A O 1
ATOM 1589 N N . ASP A 1 206 ? -10.705 -12.997 -17.248 1.00 63.56 206 ASP A N 1
ATOM 1590 C CA . ASP A 1 206 ? -10.794 -11.876 -18.194 1.00 63.56 206 ASP A CA 1
ATOM 1591 C C . ASP A 1 206 ? -11.229 -10.553 -17.526 1.00 63.56 206 ASP A C 1
ATOM 1593 O O . ASP A 1 206 ? -10.875 -9.476 -17.992 1.00 63.56 206 ASP A O 1
ATOM 1597 N N . ASP A 1 207 ? -11.928 -10.624 -16.386 1.00 76.25 207 ASP A N 1
ATOM 1598 C CA . ASP A 1 207 ? -12.452 -9.462 -15.648 1.00 76.25 207 ASP A CA 1
ATOM 1599 C C . ASP A 1 207 ? -11.553 -9.020 -14.477 1.00 76.25 207 ASP A C 1
ATOM 1601 O O . ASP A 1 207 ? -12.044 -8.682 -13.395 1.00 76.25 207 ASP A O 1
ATOM 1605 N N . CYS A 1 208 ? -10.230 -9.092 -14.623 1.00 84.38 208 CYS A N 1
ATOM 1606 C CA . CYS A 1 208 ? -9.335 -8.533 -13.612 1.00 84.38 208 CYS A CA 1
ATOM 1607 C C . CYS A 1 208 ? -8.080 -7.909 -14.212 1.00 84.38 208 CYS A C 1
ATOM 1609 O O . CYS A 1 208 ? -7.410 -8.490 -15.057 1.00 84.38 208 CYS A O 1
ATOM 1611 N N . ASP A 1 209 ? -7.746 -6.726 -13.703 1.00 86.62 209 ASP A N 1
ATOM 1612 C CA . ASP A 1 209 ? -6.619 -5.926 -14.182 1.00 86.62 209 ASP A CA 1
ATOM 1613 C C . ASP A 1 209 ? -5.280 -6.361 -13.563 1.00 86.62 209 ASP A C 1
ATOM 1615 O O . ASP A 1 209 ? -4.213 -6.015 -14.066 1.00 86.62 209 ASP A O 1
ATOM 1619 N N . GLY A 1 210 ? -5.309 -7.101 -12.449 1.00 90.62 210 GLY A N 1
ATOM 1620 C CA . GLY A 1 210 ? -4.090 -7.598 -11.821 1.00 90.62 210 GLY A CA 1
ATOM 1621 C C . GLY A 1 210 ? -4.269 -8.175 -10.420 1.00 90.62 210 GLY A C 1
ATOM 1622 O O . GLY A 1 210 ? -5.378 -8.304 -9.894 1.00 90.62 210 GLY A O 1
ATOM 1623 N N . CYS A 1 211 ? -3.135 -8.535 -9.816 1.00 93.81 211 CYS A N 1
ATOM 1624 C CA . CYS A 1 211 ? -3.042 -9.077 -8.464 1.00 93.81 211 CYS A CA 1
ATOM 1625 C C . CYS A 1 211 ? -2.782 -7.958 -7.447 1.00 93.81 211 CYS A C 1
ATOM 1627 O O . CYS A 1 211 ? -1.694 -7.381 -7.419 1.00 93.81 211 CYS A O 1
ATOM 1629 N N . PHE A 1 212 ? -3.758 -7.670 -6.582 1.00 94.06 212 PHE A N 1
ATOM 1630 C CA . PHE A 1 212 ? -3.706 -6.522 -5.674 1.00 94.06 212 PHE A CA 1
ATOM 1631 C C . PHE A 1 212 ? -3.960 -6.898 -4.205 1.00 94.06 212 PHE A C 1
ATOM 1633 O O . PHE A 1 212 ? -4.604 -7.914 -3.925 1.00 94.06 212 PHE A O 1
ATOM 1640 N N . PRO A 1 213 ? -3.471 -6.085 -3.245 1.00 94.94 213 PRO A N 1
ATOM 1641 C CA . PRO A 1 213 ? -3.679 -6.321 -1.818 1.00 94.94 213 PRO A CA 1
ATOM 1642 C C . PRO A 1 213 ? -5.108 -5.976 -1.398 1.00 94.94 213 PRO A C 1
ATOM 1644 O O . PRO A 1 213 ? -5.513 -4.817 -1.424 1.00 94.94 213 PRO A O 1
ATOM 1647 N N . THR A 1 214 ? -5.871 -6.971 -0.952 1.00 94.25 214 THR A N 1
ATOM 1648 C CA . THR A 1 214 ? -7.274 -6.800 -0.537 1.00 94.25 214 THR A CA 1
ATOM 1649 C C . THR A 1 214 ? -7.472 -6.760 0.966 1.00 94.25 214 THR A C 1
ATOM 1651 O O . THR A 1 214 ? -8.562 -6.418 1.428 1.00 94.25 214 THR A O 1
ATOM 1654 N N . ARG A 1 215 ? -6.434 -7.063 1.746 1.00 93.69 215 ARG A N 1
ATOM 1655 C CA . ARG A 1 215 ? -6.475 -6.962 3.203 1.00 93.69 215 ARG A CA 1
ATOM 1656 C C . ARG A 1 215 ? -5.124 -6.547 3.756 1.00 93.69 215 ARG A C 1
ATOM 1658 O O . ARG A 1 215 ? -4.084 -7.013 3.291 1.00 93.69 215 ARG A O 1
ATOM 1665 N N . PHE A 1 216 ? -5.163 -5.696 4.776 1.00 91.50 216 PHE A N 1
ATOM 1666 C CA . PHE A 1 216 ? -3.979 -5.222 5.477 1.00 91.50 216 PHE A CA 1
ATOM 1667 C C . PHE A 1 216 ? -4.097 -5.468 6.975 1.00 91.50 216 PHE A C 1
ATOM 1669 O O . PHE A 1 216 ? -5.173 -5.312 7.551 1.00 91.50 216 PHE A O 1
ATOM 1676 N N . VAL A 1 217 ? -2.959 -5.741 7.601 1.00 91.25 217 VAL A N 1
ATOM 1677 C CA . VAL A 1 217 ? -2.788 -5.749 9.056 1.00 91.25 217 VAL A CA 1
ATOM 1678 C C . VAL A 1 217 ? -1.782 -4.693 9.456 1.00 91.25 217 VAL A C 1
ATOM 1680 O O . VAL A 1 217 ? -0.928 -4.300 8.664 1.00 91.25 217 VAL A O 1
ATOM 1683 N N . THR A 1 218 ? -1.869 -4.239 10.695 1.00 91.31 218 THR A N 1
ATOM 1684 C CA . THR A 1 218 ? -0.899 -3.303 11.258 1.00 91.31 218 THR A CA 1
ATOM 1685 C C . THR A 1 218 ? -0.038 -4.039 12.275 1.00 91.31 218 THR A C 1
ATOM 1687 O O . THR A 1 218 ? -0.543 -4.831 13.067 1.00 91.31 218 THR A O 1
ATOM 1690 N N . THR A 1 219 ? 1.267 -3.797 12.255 1.00 92.69 219 THR A N 1
ATOM 1691 C CA . THR A 1 219 ? 2.211 -4.268 13.272 1.00 92.69 219 THR A CA 1
ATOM 1692 C C . THR A 1 219 ? 2.950 -3.075 13.843 1.00 92.69 219 THR A C 1
ATOM 1694 O O . THR A 1 219 ? 3.369 -2.193 13.099 1.00 92.69 219 THR A O 1
ATOM 1697 N N . THR A 1 220 ? 3.108 -3.052 15.158 1.00 95.12 220 THR A N 1
ATOM 1698 C CA . THR A 1 220 ? 3.845 -1.999 15.847 1.00 95.12 220 THR A CA 1
ATOM 1699 C C . THR A 1 220 ? 5.332 -2.328 15.869 1.00 95.12 220 THR A C 1
ATOM 1701 O O . THR A 1 220 ? 5.709 -3.455 16.190 1.00 95.12 220 THR A O 1
ATOM 1704 N N . VAL A 1 221 ? 6.169 -1.349 15.538 1.00 95.44 221 VAL A N 1
ATOM 1705 C CA . VAL A 1 221 ? 7.625 -1.414 15.674 1.00 95.44 221 VAL A CA 1
ATOM 1706 C C . VAL A 1 221 ? 8.090 -0.361 16.666 1.00 95.44 221 VAL A C 1
ATOM 1708 O O . VAL A 1 221 ? 7.575 0.755 16.670 1.00 95.44 221 VAL A O 1
ATOM 1711 N N . GLN A 1 222 ? 9.060 -0.705 17.505 1.00 95.56 222 GLN A N 1
ATOM 1712 C CA . GLN A 1 222 ? 9.659 0.259 18.421 1.00 95.56 222 GLN A CA 1
ATOM 1713 C C . GLN A 1 222 ? 10.565 1.203 17.638 1.00 95.56 222 GLN A C 1
ATOM 1715 O O . GLN A 1 222 ? 11.359 0.761 16.811 1.00 95.56 222 GLN A O 1
ATOM 1720 N N . GLY A 1 223 ? 10.440 2.498 17.901 1.00 93.12 223 GLY A N 1
ATOM 1721 C CA . GLY A 1 223 ? 11.261 3.524 17.281 1.00 93.12 223 GLY A CA 1
ATOM 1722 C C . GLY A 1 223 ? 11.874 4.476 18.308 1.00 93.12 223 GLY A C 1
ATOM 1723 O O . GLY A 1 223 ? 11.418 4.560 19.450 1.00 93.12 223 GLY A O 1
ATOM 1724 N N . PRO A 1 224 ? 12.868 5.279 17.894 1.00 91.56 224 PRO A N 1
ATOM 1725 C CA . PRO A 1 224 ? 13.529 6.257 18.755 1.00 91.56 224 PRO A CA 1
ATOM 1726 C C . PRO A 1 224 ? 12.586 7.361 19.255 1.00 91.56 224 PRO A C 1
ATOM 1728 O O . PRO A 1 224 ? 12.888 8.014 20.245 1.00 91.56 224 PRO A O 1
ATOM 1731 N N . ASN A 1 225 ? 11.445 7.569 18.588 1.00 90.00 225 ASN A N 1
ATOM 1732 C CA . ASN A 1 225 ? 10.427 8.556 18.966 1.00 90.00 225 ASN A CA 1
ATOM 1733 C C . ASN A 1 225 ? 9.128 7.888 19.449 1.00 90.00 225 ASN A C 1
ATOM 1735 O O . ASN A 1 225 ? 8.049 8.462 19.312 1.00 90.00 225 ASN A O 1
ATOM 1739 N N . GLY A 1 226 ? 9.236 6.665 19.970 1.00 92.81 226 GLY A N 1
ATOM 1740 C CA . GLY A 1 226 ? 8.103 5.824 20.330 1.00 92.81 226 GLY A CA 1
ATOM 1741 C C . GLY A 1 226 ? 7.705 4.854 19.222 1.00 92.81 226 GLY A C 1
ATOM 1742 O O . GLY A 1 226 ? 8.368 4.729 18.189 1.00 92.81 226 GLY A O 1
ATOM 1743 N N . ASP A 1 227 ? 6.616 4.151 19.489 1.00 94.12 227 ASP A N 1
ATOM 1744 C CA . ASP A 1 227 ? 6.102 3.073 18.659 1.00 94.12 227 ASP A CA 1
ATOM 1745 C C . ASP A 1 227 ? 5.508 3.586 17.337 1.00 94.12 227 ASP A C 1
ATOM 1747 O O . ASP A 1 227 ? 4.716 4.530 17.307 1.00 94.12 227 ASP A O 1
ATOM 1751 N N . GLU A 1 228 ? 5.851 2.927 16.230 1.00 92.31 228 GLU A N 1
ATOM 1752 C CA . GLU A 1 228 ? 5.350 3.227 14.891 1.00 92.31 228 GLU A CA 1
ATOM 1753 C C . GLU A 1 228 ? 4.498 2.069 14.358 1.00 92.31 228 GLU A C 1
ATOM 1755 O O . GLU A 1 228 ? 4.860 0.898 14.446 1.00 92.31 228 GLU A O 1
ATOM 1760 N N . CYS A 1 229 ? 3.336 2.390 13.795 1.00 93.00 229 CYS A N 1
ATOM 1761 C CA . CYS A 1 229 ? 2.416 1.410 13.225 1.00 93.00 229 CYS A CA 1
ATOM 1762 C C . CYS A 1 229 ? 2.715 1.184 11.739 1.00 93.00 229 CYS A C 1
ATOM 1764 O O . CYS A 1 229 ? 2.475 2.059 10.908 1.00 93.00 229 CYS A O 1
ATOM 1766 N N . ILE A 1 230 ? 3.172 -0.017 11.391 1.00 93.50 230 ILE A N 1
ATOM 1767 C CA . ILE A 1 230 ? 3.502 -0.413 10.022 1.00 93.50 230 ILE A CA 1
ATOM 1768 C C . ILE A 1 230 ? 2.358 -1.216 9.419 1.00 93.50 230 ILE A C 1
ATOM 1770 O O . ILE A 1 230 ? 1.953 -2.251 9.949 1.00 93.50 230 ILE A O 1
ATOM 1774 N N . LYS A 1 231 ? 1.859 -0.757 8.271 1.00 92.25 231 LYS A N 1
ATOM 1775 C CA . LYS A 1 231 ? 0.875 -1.490 7.474 1.00 92.25 231 LYS A CA 1
ATOM 1776 C C . LYS A 1 231 ? 1.567 -2.607 6.687 1.00 92.25 231 LYS A C 1
ATOM 1778 O O . LYS A 1 231 ? 2.519 -2.353 5.955 1.00 92.25 231 LYS A O 1
ATOM 1783 N N . LYS A 1 232 ? 1.041 -3.823 6.797 1.00 94.44 232 LYS A N 1
ATOM 1784 C CA . LYS A 1 232 ? 1.485 -5.025 6.089 1.00 94.44 232 LYS A CA 1
ATOM 1785 C C . LYS A 1 232 ? 0.339 -5.566 5.248 1.00 94.44 232 LYS A C 1
ATOM 1787 O O . LYS A 1 232 ? -0.809 -5.580 5.690 1.00 94.44 232 LYS A O 1
ATOM 1792 N N . THR A 1 233 ? 0.652 -6.045 4.057 1.00 95.69 233 THR A N 1
ATOM 1793 C CA . THR A 1 233 ? -0.279 -6.818 3.236 1.00 95.69 233 THR A CA 1
ATOM 1794 C C . THR A 1 233 ? -0.543 -8.153 3.924 1.00 95.69 233 THR A C 1
ATOM 1796 O O . THR A 1 233 ? 0.404 -8.811 4.347 1.00 95.69 233 THR A O 1
ATOM 1799 N N . GLU A 1 234 ? -1.801 -8.562 4.049 1.00 94.88 234 GLU A N 1
ATOM 1800 C CA . GLU A 1 234 ? -2.192 -9.861 4.617 1.00 94.88 234 GLU A CA 1
ATOM 1801 C C . GLU A 1 234 ? -2.720 -10.789 3.521 1.00 94.88 234 GLU A C 1
ATOM 1803 O O . GLU A 1 234 ? -2.238 -11.910 3.373 1.00 94.88 234 GLU A O 1
ATOM 1808 N N . GLU A 1 235 ? -3.642 -10.288 2.697 1.00 95.44 235 GLU A N 1
ATOM 1809 C CA . GLU A 1 235 ? -4.280 -11.054 1.625 1.00 95.44 235 GLU A CA 1
ATOM 1810 C C . GLU A 1 235 ? -4.180 -10.312 0.290 1.00 95.44 235 GLU A C 1
ATOM 1812 O O . GLU A 1 235 ? -4.239 -9.080 0.232 1.00 95.44 235 GLU A O 1
ATOM 1817 N N . CYS A 1 236 ? -4.065 -11.091 -0.784 1.00 95.31 236 CYS A N 1
ATOM 1818 C CA . CYS A 1 236 ? -4.038 -10.622 -2.163 1.00 95.31 236 CYS A CA 1
ATOM 1819 C C . CYS A 1 236 ? -5.118 -11.345 -2.961 1.00 95.31 236 CYS A C 1
ATOM 1821 O O . CYS A 1 236 ? -5.358 -12.533 -2.736 1.00 95.31 236 CYS A O 1
ATOM 1823 N N . SER A 1 237 ? -5.723 -10.663 -3.927 1.00 93.88 237 SER A N 1
ATOM 1824 C CA . SER A 1 237 ? -6.622 -11.306 -4.882 1.00 93.88 237 SER A CA 1
ATOM 1825 C C . SER A 1 237 ? -6.620 -10.597 -6.234 1.00 93.88 237 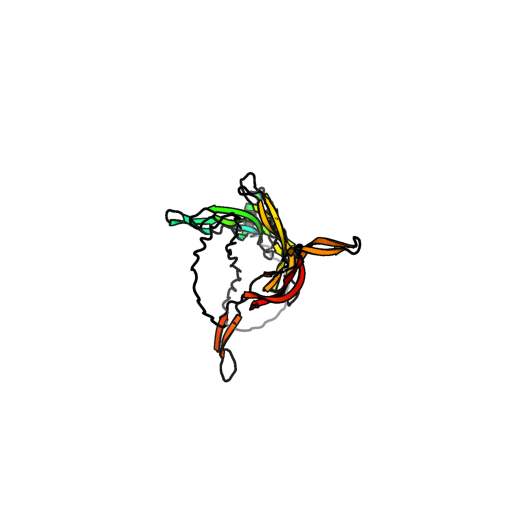SER A C 1
ATOM 1827 O O . SER A 1 237 ? -6.149 -9.465 -6.368 1.00 93.88 237 SER A O 1
ATOM 1829 N N . CYS A 1 238 ? -7.111 -11.308 -7.247 1.00 93.56 238 CYS A N 1
ATOM 1830 C CA . CYS A 1 238 ? -7.297 -10.761 -8.582 1.00 93.56 238 CYS A CA 1
ATOM 1831 C C . CYS A 1 238 ? -8.504 -9.833 -8.593 1.00 93.56 238 CYS A C 1
ATOM 1833 O O . CYS A 1 238 ? -9.615 -10.262 -8.277 1.00 93.56 238 CYS A O 1
ATOM 1835 N N . THR A 1 239 ? -8.282 -8.574 -8.948 1.00 91.62 239 THR A N 1
ATOM 1836 C CA . THR A 1 239 ? -9.326 -7.549 -8.962 1.00 91.62 239 THR A CA 1
ATOM 1837 C C . THR A 1 239 ? -9.036 -6.495 -10.029 1.00 91.62 239 THR A C 1
ATOM 1839 O O . THR A 1 239 ? -7.969 -6.481 -10.641 1.00 91.62 239 THR A O 1
ATOM 1842 N N . ASN A 1 240 ? -10.008 -5.619 -10.260 1.00 90.69 240 ASN A N 1
ATOM 1843 C CA . ASN A 1 240 ? -9.891 -4.482 -11.165 1.00 90.69 240 ASN A CA 1
ATOM 1844 C C . ASN A 1 240 ? -9.013 -3.371 -10.585 1.00 90.69 240 ASN A C 1
ATOM 1846 O O . ASN A 1 240 ? -8.766 -3.309 -9.382 1.00 90.69 240 ASN A O 1
ATOM 1850 N N . ASN A 1 241 ? -8.614 -2.446 -11.450 1.00 89.44 241 ASN A N 1
ATOM 1851 C CA . ASN A 1 241 ? -7.779 -1.288 -11.173 1.00 89.44 241 ASN A CA 1
ATOM 1852 C C . ASN A 1 241 ? -8.354 -0.401 -10.065 1.00 89.44 241 ASN A C 1
ATOM 1854 O O . ASN A 1 241 ? -7.586 0.180 -9.306 1.00 89.44 241 ASN A O 1
ATOM 1858 N N . CYS A 1 242 ? -9.681 -0.332 -9.933 1.00 93.38 242 CYS A N 1
ATOM 1859 C CA . CYS A 1 242 ? -10.369 0.247 -8.784 1.00 93.38 242 CYS A CA 1
ATOM 1860 C C . CYS A 1 242 ? -11.151 -0.837 -8.048 1.00 93.38 242 CYS A C 1
ATOM 1862 O O . CYS A 1 242 ? -12.022 -1.488 -8.625 1.00 93.38 242 CYS A O 1
ATOM 1864 N N . TYR A 1 243 ? -10.841 -1.023 -6.769 1.00 93.38 243 TYR A N 1
ATOM 1865 C CA . TYR A 1 243 ? -11.359 -2.133 -5.983 1.00 93.38 243 TYR A CA 1
ATOM 1866 C C . TYR A 1 243 ? -11.584 -1.759 -4.523 1.00 93.38 243 TYR A C 1
ATOM 1868 O O . TYR A 1 243 ? -11.066 -0.763 -4.014 1.00 93.38 243 TYR A O 1
ATOM 1876 N N . ARG A 1 244 ? -12.368 -2.587 -3.832 1.00 94.62 244 ARG A N 1
ATOM 1877 C CA . ARG A 1 244 ? -12.556 -2.499 -2.387 1.00 94.62 244 ARG A CA 1
ATOM 1878 C C . ARG A 1 244 ? -11.507 -3.353 -1.681 1.00 94.62 244 ARG A C 1
ATOM 1880 O O . ARG A 1 244 ? -11.464 -4.562 -1.880 1.00 94.62 244 ARG A O 1
ATOM 1887 N N . ALA A 1 245 ? -10.727 -2.743 -0.799 1.00 94.19 245 ALA A N 1
ATOM 1888 C CA . ALA A 1 245 ? -9.919 -3.450 0.186 1.00 94.19 245 ALA A CA 1
ATOM 1889 C C . ALA A 1 245 ? -10.632 -3.467 1.545 1.00 94.19 245 ALA A C 1
ATOM 1891 O O . ALA A 1 245 ? -11.351 -2.529 1.895 1.00 94.19 245 ALA A O 1
ATOM 1892 N N . SER A 1 246 ? -10.419 -4.526 2.318 1.00 93.75 246 SER A N 1
ATOM 1893 C CA . SER A 1 246 ? -10.947 -4.659 3.674 1.00 93.75 246 SER A CA 1
ATOM 1894 C C . SER A 1 246 ? -10.215 -3.711 4.619 1.00 93.75 246 SER A C 1
ATOM 1896 O O . SER A 1 246 ? -8.985 -3.587 4.584 1.00 93.75 246 SER A O 1
ATOM 1898 N N . ARG A 1 247 ? -10.976 -3.052 5.489 1.00 90.75 247 ARG A N 1
ATOM 1899 C CA . ARG A 1 247 ? -10.464 -2.178 6.545 1.00 90.75 247 ARG A CA 1
ATOM 1900 C C . ARG A 1 247 ? -11.340 -2.377 7.765 1.00 90.75 247 ARG A C 1
ATOM 1902 O O . ARG A 1 247 ? -12.537 -2.131 7.707 1.00 90.75 247 ARG A O 1
ATOM 1909 N N . PHE A 1 248 ? -10.729 -2.786 8.867 1.00 90.19 248 PHE A N 1
ATOM 1910 C CA . PHE A 1 248 ? -11.454 -3.118 10.083 1.00 90.19 248 PHE A CA 1
ATOM 1911 C C . PHE A 1 248 ? -11.397 -1.979 11.100 1.00 90.19 248 PHE A C 1
ATOM 1913 O O . PHE A 1 248 ? -10.332 -1.414 11.343 1.00 90.19 248 PHE A O 1
ATOM 1920 N N . GLU A 1 249 ? -12.537 -1.676 11.715 1.00 90.94 249 GLU A N 1
ATOM 1921 C CA . GLU A 1 249 ? -12.661 -0.736 12.830 1.00 90.94 249 GLU A CA 1
ATOM 1922 C C . GLU A 1 249 ? -13.405 -1.411 13.987 1.00 90.94 249 GLU A C 1
ATOM 1924 O O . GLU A 1 249 ? -14.370 -2.148 13.774 1.00 90.94 249 GLU A O 1
ATOM 1929 N N . THR A 1 250 ? -12.935 -1.202 15.217 1.00 91.00 250 THR A N 1
ATOM 1930 C CA . THR A 1 250 ? -13.482 -1.851 16.417 1.00 91.00 250 THR A CA 1
ATOM 1931 C C . THR A 1 250 ? -14.211 -0.831 17.278 1.00 91.00 250 THR A C 1
ATOM 1933 O O . THR A 1 250 ? -13.643 0.197 17.639 1.00 91.00 250 THR A O 1
ATOM 1936 N N . TYR A 1 251 ? -15.451 -1.147 17.645 1.00 92.12 251 TYR A N 1
ATOM 1937 C CA . TYR A 1 251 ? -16.289 -0.343 18.532 1.00 92.12 251 TYR A CA 1
ATOM 1938 C C . TYR A 1 251 ? -16.733 -1.169 19.736 1.00 92.12 251 TYR A C 1
ATOM 1940 O O . TYR A 1 251 ? -16.970 -2.370 19.615 1.00 92.12 251 TYR A O 1
ATOM 1948 N N . TYR A 1 252 ? -16.891 -0.528 20.892 1.00 93.25 252 TYR A N 1
ATOM 1949 C CA . TYR A 1 252 ? -17.591 -1.137 22.020 1.00 93.25 252 TYR A CA 1
ATOM 1950 C C . TYR A 1 252 ? -19.091 -1.042 21.776 1.00 93.25 252 TYR A C 1
ATOM 1952 O O . TYR A 1 252 ? -19.611 0.043 21.514 1.00 93.25 252 TYR A O 1
ATOM 1960 N N . VAL A 1 253 ? -19.765 -2.185 21.829 1.00 93.88 253 VAL A N 1
ATOM 1961 C CA . VAL A 1 253 ? -21.202 -2.280 21.590 1.00 93.88 253 VAL A CA 1
ATOM 1962 C C . VAL A 1 253 ? -21.882 -2.924 22.781 1.00 93.88 253 VAL A C 1
ATOM 1964 O O . VAL A 1 253 ? -21.375 -3.895 23.349 1.00 93.88 253 VAL A O 1
ATOM 1967 N N . GLU A 1 254 ? -23.045 -2.397 23.135 1.00 92.31 254 GLU A N 1
ATOM 1968 C CA . GLU A 1 254 ? -23.963 -3.073 24.036 1.00 92.31 254 GLU A CA 1
ATOM 1969 C C . GLU A 1 254 ? -24.668 -4.202 23.292 1.00 92.31 254 GLU A C 1
ATOM 1971 O O . GLU A 1 254 ? -25.159 -4.045 22.171 1.00 92.31 254 GLU A O 1
ATOM 1976 N N . SER A 1 255 ? -24.708 -5.373 23.915 1.00 87.62 255 SER A N 1
ATOM 1977 C CA . SER A 1 255 ? -25.478 -6.502 23.412 1.00 87.62 255 SER A CA 1
ATOM 1978 C C . SER A 1 255 ? -26.130 -7.245 24.562 1.00 87.62 255 SER A C 1
ATOM 1980 O O . SER A 1 255 ? -25.520 -7.416 25.614 1.00 87.62 255 SER A O 1
ATOM 1982 N N . TRP A 1 256 ? -27.359 -7.702 24.351 1.00 87.06 256 TRP A N 1
ATOM 1983 C CA . TRP A 1 256 ? -28.031 -8.576 25.300 1.00 87.06 256 TRP A CA 1
ATOM 1984 C C . TRP A 1 256 ? -27.384 -9.962 25.289 1.00 87.06 256 TRP A C 1
ATOM 1986 O O . TRP A 1 256 ? -27.272 -10.586 24.230 1.00 87.06 256 TRP A O 1
ATOM 1996 N N . ASP A 1 257 ? -26.966 -10.438 26.457 1.00 87.06 257 ASP A N 1
ATOM 1997 C CA . ASP A 1 257 ? -26.494 -11.801 26.652 1.00 87.06 257 ASP A CA 1
ATOM 1998 C C . ASP A 1 257 ? -27.620 -12.645 27.256 1.00 87.06 257 ASP A C 1
ATOM 2000 O O . ASP A 1 257 ? -28.021 -12.462 28.407 1.00 87.06 257 ASP A O 1
ATOM 2004 N N . SER A 1 258 ? -28.135 -13.595 26.472 1.00 87.44 258 SER A N 1
ATOM 2005 C CA . SER A 1 258 ? -29.200 -14.499 26.910 1.00 87.44 258 SER A CA 1
ATOM 2006 C C . SER A 1 258 ? -28.762 -15.463 28.014 1.00 87.44 258 SER A C 1
ATOM 2008 O O . SER A 1 258 ? -29.613 -15.958 28.745 1.00 87.44 258 SER A O 1
ATOM 2010 N N . SER A 1 259 ? -27.463 -15.750 28.137 1.00 89.25 259 SER A N 1
ATOM 2011 C CA . SER A 1 259 ? -26.929 -16.663 29.155 1.00 89.25 259 SER A CA 1
ATOM 2012 C C . SER A 1 259 ? -26.791 -15.994 30.522 1.00 89.25 259 SER A C 1
ATOM 2014 O O . SER A 1 259 ? -27.038 -16.625 31.547 1.00 89.25 259 SER A O 1
ATOM 2016 N N . LEU A 1 260 ? -26.463 -14.699 30.534 1.00 86.75 260 LEU A N 1
ATOM 2017 C CA . LEU A 1 260 ? -26.335 -13.885 31.745 1.00 86.75 260 LEU A CA 1
ATOM 2018 C C . LEU A 1 260 ? -27.597 -13.069 32.051 1.00 86.75 260 LEU A C 1
ATOM 2020 O O . LEU A 1 260 ? -27.628 -12.361 33.057 1.00 86.75 260 LEU A O 1
ATOM 2024 N N . ASN A 1 261 ? -28.607 -13.138 31.176 1.00 89.75 261 ASN A N 1
ATOM 2025 C CA . ASN A 1 261 ? -29.853 -12.373 31.242 1.00 89.75 261 ASN A CA 1
ATOM 2026 C C . ASN A 1 261 ? -29.606 -10.879 31.534 1.00 89.75 261 ASN A C 1
ATOM 2028 O O . ASN A 1 261 ? -30.276 -10.273 32.373 1.00 89.75 261 ASN A O 1
ATOM 2032 N N . SER A 1 262 ? -28.575 -10.315 30.900 1.00 89.19 262 SER A N 1
ATOM 2033 C CA . SER A 1 262 ? -28.091 -8.955 31.148 1.00 89.19 262 SER A CA 1
ATOM 2034 C C . SER A 1 262 ? -27.437 -8.344 29.907 1.00 89.19 262 SER A C 1
ATOM 2036 O O . SER A 1 262 ? -27.042 -9.044 28.972 1.00 89.19 262 SER A O 1
ATOM 2038 N N . THR A 1 263 ? -27.335 -7.013 29.886 1.00 86.38 263 THR A N 1
ATOM 2039 C CA . THR A 1 263 ? -26.614 -6.277 28.840 1.00 86.38 263 THR A CA 1
ATOM 2040 C C . THR A 1 263 ? -25.120 -6.315 29.127 1.00 86.38 263 THR A C 1
ATOM 2042 O O . THR A 1 263 ? -24.677 -5.913 30.201 1.00 86.38 263 THR A O 1
ATOM 2045 N N . VAL A 1 264 ? -24.339 -6.765 28.148 1.00 90.44 264 VAL A N 1
ATOM 2046 C CA . VAL A 1 264 ? -22.877 -6.787 28.213 1.00 90.44 264 VAL A CA 1
ATOM 2047 C C . VAL A 1 264 ? -22.286 -5.855 27.165 1.00 90.44 264 VAL A C 1
ATOM 2049 O O . VAL A 1 264 ? -22.749 -5.800 26.022 1.00 90.44 264 VAL A O 1
ATOM 2052 N N . VAL A 1 265 ? -21.231 -5.143 27.553 1.00 92.56 265 VAL A N 1
ATOM 2053 C CA . VAL A 1 265 ? -20.420 -4.335 26.642 1.00 92.56 265 VAL A CA 1
ATOM 2054 C C . VAL A 1 265 ? -19.293 -5.205 26.108 1.00 92.56 265 VAL A C 1
ATOM 2056 O O . VAL A 1 265 ? -18.492 -5.732 26.879 1.00 92.56 265 VAL A O 1
ATOM 2059 N N . LYS A 1 266 ? -19.210 -5.350 24.785 1.00 92.25 266 LYS A N 1
ATOM 2060 C CA . LYS A 1 266 ? -18.148 -6.128 24.137 1.00 92.25 266 LYS A CA 1
ATOM 2061 C C . LYS A 1 266 ? -17.547 -5.389 22.944 1.00 92.25 266 LYS A C 1
ATOM 2063 O O . LYS A 1 266 ? -18.265 -4.653 22.265 1.00 92.25 266 LYS A O 1
ATOM 2068 N N . PRO A 1 267 ? -16.251 -5.580 22.654 1.00 93.19 267 PRO A N 1
ATOM 2069 C CA . PRO A 1 267 ? -15.672 -5.082 21.418 1.00 93.19 267 PRO A CA 1
ATOM 2070 C C . PRO A 1 267 ? -16.271 -5.846 20.230 1.00 93.19 267 PRO A C 1
ATOM 2072 O O . PRO A 1 267 ? -16.318 -7.077 20.218 1.00 93.19 267 PRO A O 1
ATOM 2075 N N . LYS A 1 268 ? -16.726 -5.111 19.219 1.00 93.81 268 LYS A N 1
ATOM 2076 C CA . LYS A 1 268 ? -17.190 -5.642 17.940 1.00 93.81 268 LYS A CA 1
ATOM 2077 C C . LYS A 1 268 ? -16.427 -4.964 16.814 1.00 93.81 268 LYS A C 1
ATOM 2079 O O . LYS A 1 268 ? -16.402 -3.739 16.710 1.00 93.81 268 LYS A O 1
ATOM 2084 N N . THR A 1 269 ? -15.807 -5.780 15.974 1.00 93.38 269 THR A N 1
ATOM 2085 C CA . THR A 1 269 ? -15.047 -5.330 14.809 1.00 93.38 269 THR A CA 1
ATOM 2086 C C . THR A 1 269 ? -15.931 -5.358 13.566 1.00 93.38 269 THR A C 1
ATOM 2088 O O . THR A 1 269 ? -16.655 -6.326 13.334 1.00 93.38 269 THR A O 1
ATOM 2091 N N . PHE A 1 270 ? -15.870 -4.296 12.769 1.00 93.69 270 PHE A N 1
ATOM 2092 C CA . PHE A 1 270 ? -16.615 -4.128 11.526 1.00 93.69 270 PHE A CA 1
ATOM 2093 C C . PHE A 1 270 ? -15.640 -3.912 10.372 1.00 93.69 270 PHE A C 1
ATOM 2095 O O . PHE A 1 270 ? -14.726 -3.098 10.486 1.00 93.69 270 PHE A O 1
ATOM 2102 N N . ASP A 1 271 ? -15.848 -4.602 9.252 1.00 94.25 271 ASP A N 1
ATOM 2103 C CA . ASP A 1 271 ? -15.153 -4.282 8.005 1.00 94.25 271 ASP A CA 1
ATOM 2104 C C . ASP A 1 271 ? -15.843 -3.090 7.329 1.00 94.25 271 ASP A C 1
ATOM 2106 O O . ASP A 1 271 ? -16.852 -3.242 6.638 1.00 94.25 271 ASP A O 1
ATOM 2110 N N . VAL A 1 272 ? -15.312 -1.891 7.555 1.00 94.69 272 VAL A N 1
ATOM 2111 C CA . VAL A 1 272 ? -15.797 -0.654 6.929 1.00 94.69 272 VAL A CA 1
ATOM 2112 C C . VAL A 1 272 ? -15.372 -0.551 5.464 1.00 94.69 272 VAL A C 1
ATOM 2114 O O . VAL A 1 272 ? -16.042 0.117 4.677 1.00 94.69 272 VAL A O 1
ATOM 2117 N N . GLY A 1 273 ? -14.314 -1.263 5.072 1.00 94.31 273 GLY A N 1
ATOM 2118 C CA . GLY A 1 273 ? -13.746 -1.230 3.728 1.00 94.31 273 GLY A CA 1
ATOM 2119 C C . GLY A 1 273 ? -13.080 0.102 3.360 1.00 94.31 273 GLY A C 1
ATOM 2120 O O . GLY A 1 273 ? -13.215 1.122 4.035 1.00 94.31 273 GLY A O 1
ATOM 2121 N N . MET A 1 274 ? -12.328 0.095 2.263 1.00 94.44 274 MET A N 1
ATOM 2122 C CA . MET A 1 274 ? -11.744 1.285 1.643 1.00 94.44 274 MET A CA 1
ATOM 2123 C C . MET A 1 274 ? -11.599 1.079 0.133 1.00 94.44 274 MET A C 1
ATOM 2125 O O . MET A 1 274 ? -11.263 -0.018 -0.307 1.00 94.44 274 MET A O 1
ATOM 2129 N N . CYS A 1 275 ? -11.824 2.125 -0.664 1.00 95.06 275 CYS A N 1
ATOM 2130 C CA . CYS A 1 275 ? -11.560 2.066 -2.101 1.00 95.06 275 CYS A CA 1
ATOM 2131 C C . CYS A 1 275 ? -10.083 2.317 -2.390 1.00 95.06 275 CYS A C 1
ATOM 2133 O O . CYS A 1 275 ? -9.486 3.259 -1.865 1.00 95.06 275 CYS A O 1
ATOM 2135 N N . MET A 1 276 ? -9.497 1.449 -3.208 1.00 93.19 276 MET A N 1
ATOM 2136 C CA . MET A 1 276 ? -8.082 1.445 -3.542 1.00 93.19 276 MET A CA 1
ATOM 2137 C C . MET A 1 276 ? -7.857 1.225 -5.028 1.00 93.19 276 MET A C 1
ATOM 2139 O O . MET A 1 276 ? -8.694 0.673 -5.736 1.00 93.19 276 MET A O 1
ATOM 2143 N N . GLY A 1 277 ? -6.674 1.651 -5.461 1.00 90.44 277 GLY A N 1
ATOM 2144 C CA . GLY A 1 277 ? -6.191 1.463 -6.814 1.00 90.44 277 GLY A CA 1
ATOM 2145 C C . GLY A 1 277 ? -6.208 2.748 -7.633 1.00 90.44 277 GLY A C 1
ATOM 2146 O O . GLY A 1 277 ? -6.164 3.856 -7.088 1.00 90.44 277 GLY A O 1
ATOM 2147 N N . ARG A 1 278 ? -6.167 2.595 -8.951 1.00 87.88 278 ARG A N 1
ATOM 2148 C CA . ARG A 1 278 ? -6.011 3.682 -9.918 1.00 87.88 278 ARG A CA 1
ATOM 2149 C C . ARG A 1 278 ? -7.138 3.603 -10.923 1.00 87.88 278 ARG A C 1
ATOM 2151 O O . ARG A 1 278 ? -7.698 2.543 -11.149 1.00 87.88 278 ARG A O 1
ATOM 2158 N N . CYS A 1 279 ? -7.465 4.733 -11.519 1.00 89.31 279 CYS A N 1
ATOM 2159 C CA . CYS A 1 279 ? -8.454 4.764 -12.574 1.00 89.31 279 CYS A CA 1
ATOM 2160 C C . CYS A 1 279 ? -7.792 5.244 -13.858 1.00 89.31 279 CYS A C 1
ATOM 2162 O O . CYS A 1 279 ? -7.053 6.233 -13.813 1.00 89.31 279 CYS A O 1
ATOM 2164 N N . PRO A 1 280 ? -8.003 4.538 -14.981 1.00 84.12 280 PRO A N 1
ATOM 2165 C CA . PRO A 1 280 ? -7.551 5.033 -16.263 1.00 84.12 280 PRO A CA 1
ATOM 2166 C C . PRO A 1 280 ? -8.299 6.334 -16.590 1.00 84.12 280 PRO A C 1
ATOM 2168 O O . PRO A 1 280 ? -9.471 6.483 -16.214 1.00 84.12 280 PRO A O 1
ATOM 2171 N N . PRO A 1 281 ? -7.645 7.283 -17.279 1.00 81.69 281 PRO A N 1
ATOM 2172 C CA . PRO A 1 281 ? -8.304 8.500 -17.724 1.00 81.69 281 PRO A CA 1
ATOM 2173 C C . PRO A 1 281 ? -9.515 8.143 -18.587 1.00 81.69 281 PRO A C 1
ATOM 2175 O O . PRO A 1 281 ? -9.417 7.343 -19.518 1.00 81.69 281 PRO A O 1
ATOM 2178 N N . THR A 1 282 ? -10.665 8.725 -18.264 1.00 76.81 282 THR A N 1
ATOM 2179 C CA . THR A 1 282 ? -11.900 8.494 -19.010 1.00 76.81 282 THR A CA 1
ATOM 2180 C C . THR A 1 282 ? -12.004 9.514 -20.144 1.00 76.81 282 THR A C 1
ATOM 2182 O O . THR A 1 282 ? -11.966 10.720 -19.880 1.00 76.81 282 THR A O 1
ATOM 2185 N N . PRO A 1 283 ? -12.120 9.077 -21.412 1.00 76.81 283 PRO A N 1
ATOM 2186 C CA . PRO A 1 283 ? -12.272 9.996 -22.529 1.00 76.81 283 PRO A CA 1
ATOM 2187 C C . PRO A 1 283 ? -13.689 10.583 -22.526 1.00 76.81 283 PRO A C 1
ATOM 2189 O O . PRO A 1 283 ? -14.678 9.903 -22.798 1.00 76.81 283 PRO A O 1
ATOM 2192 N N . PHE A 1 284 ? -13.793 11.871 -22.224 1.00 81.81 284 PHE A N 1
ATOM 2193 C CA . PHE A 1 284 ? -15.015 12.652 -22.317 1.00 81.81 284 PHE A CA 1
ATOM 2194 C C . PHE A 1 284 ? -15.117 13.300 -23.699 1.00 81.81 284 PHE A C 1
ATOM 2196 O O . PHE A 1 284 ? -14.310 14.154 -24.071 1.00 81.81 284 PHE A O 1
ATOM 2203 N N . CYS A 1 285 ? -16.125 12.902 -24.471 1.00 83.44 285 CYS A N 1
ATOM 2204 C CA . CYS A 1 285 ? -16.397 13.510 -25.765 1.00 83.44 285 CYS A CA 1
ATOM 2205 C C . CYS A 1 285 ? -17.183 14.813 -25.603 1.00 83.44 285 CYS A C 1
ATOM 2207 O O . CYS A 1 285 ? -18.351 14.769 -25.213 1.00 83.44 285 CYS A O 1
ATOM 2209 N N . PHE A 1 286 ? -16.578 15.950 -25.949 1.00 87.31 286 PHE A N 1
ATOM 2210 C CA . PHE A 1 286 ? -17.243 17.254 -25.841 1.00 87.31 286 PHE A CA 1
ATOM 2211 C C . PHE A 1 286 ? -17.739 17.798 -27.188 1.00 87.31 286 PHE A C 1
ATOM 2213 O O . PHE A 1 286 ? -18.672 18.597 -27.206 1.00 87.31 286 PHE A O 1
ATOM 2220 N N . ILE A 1 287 ? -17.183 17.332 -28.314 1.00 86.69 287 ILE A N 1
ATOM 2221 C CA . ILE A 1 287 ? -17.692 17.638 -29.660 1.00 86.69 287 ILE A CA 1
ATOM 2222 C C . ILE A 1 287 ? -17.994 16.331 -30.382 1.00 86.69 287 ILE A C 1
ATOM 2224 O O . ILE A 1 287 ? -17.102 15.510 -30.604 1.00 86.69 287 ILE A O 1
ATOM 2228 N N . ARG A 1 288 ? -19.254 16.167 -30.788 1.00 90.88 288 ARG A N 1
ATOM 2229 C CA . ARG A 1 288 ? -19.705 15.071 -31.647 1.00 90.88 288 ARG A CA 1
ATOM 2230 C C . ARG A 1 288 ? -20.054 15.606 -33.024 1.00 90.88 288 ARG A C 1
ATOM 2232 O O . ARG A 1 288 ? -20.623 16.690 -33.140 1.00 90.88 288 ARG A O 1
ATOM 2239 N N . ASP A 1 289 ? -19.737 14.827 -34.045 1.00 90.19 289 ASP A N 1
ATOM 2240 C CA . ASP A 1 289 ? -20.281 15.046 -35.377 1.00 90.19 289 ASP A CA 1
ATOM 2241 C C . ASP A 1 289 ? -21.799 14.806 -35.355 1.00 90.19 289 ASP A C 1
ATOM 2243 O O . ASP A 1 289 ? -22.269 13.789 -34.841 1.00 90.19 289 ASP A O 1
ATOM 2247 N N . GLN A 1 290 ? -22.567 15.739 -35.916 1.00 83.81 290 GLN A N 1
ATOM 2248 C CA . GLN A 1 290 ? -24.028 15.656 -35.961 1.00 83.81 290 GLN A CA 1
ATOM 2249 C C . GLN A 1 290 ? -24.531 14.579 -36.928 1.00 83.81 290 GLN A C 1
ATOM 2251 O O . GLN A 1 290 ? -25.655 14.113 -36.766 1.00 83.81 290 GLN A O 1
ATOM 2256 N N . SER A 1 291 ? -23.723 14.183 -37.919 1.00 85.62 291 SER A N 1
ATOM 2257 C CA . SER A 1 291 ? -24.142 13.209 -38.933 1.00 85.62 291 SER A CA 1
ATOM 2258 C C . SER A 1 291 ? -23.843 11.761 -38.535 1.00 85.62 291 SER A C 1
ATOM 2260 O O . SER A 1 291 ? -24.714 10.900 -38.638 1.00 85.62 291 SER A O 1
ATOM 2262 N N . SER A 1 292 ? -22.633 11.493 -38.036 1.00 85.75 292 SER A N 1
ATOM 2263 C CA . SER A 1 292 ? -22.176 10.144 -37.683 1.00 85.75 292 SER A CA 1
ATOM 2264 C C . SER A 1 292 ? -22.266 9.822 -36.189 1.00 85.75 292 SER A C 1
ATOM 2266 O O . SER A 1 292 ? -22.144 8.662 -35.807 1.00 85.75 292 SER A O 1
ATOM 2268 N N . GLY A 1 293 ? -22.440 10.828 -35.322 1.00 84.56 293 GLY A N 1
ATOM 2269 C CA . GLY A 1 293 ? -22.389 10.663 -33.864 1.00 84.56 293 GLY A CA 1
ATOM 2270 C C . GLY A 1 293 ? -20.984 10.386 -33.307 1.00 84.56 293 GLY A C 1
ATOM 2271 O O . GLY A 1 293 ? -20.819 10.266 -32.083 1.00 84.56 293 GLY A O 1
ATOM 2272 N N . ASN A 1 294 ? -19.974 10.314 -34.184 1.00 88.88 294 ASN A N 1
ATOM 2273 C CA . ASN A 1 294 ? -18.581 10.082 -33.826 1.00 88.88 294 ASN A CA 1
ATOM 2274 C C . ASN A 1 294 ? -18.015 11.255 -33.027 1.00 88.88 294 ASN A C 1
ATOM 2276 O O . ASN A 1 294 ? -18.384 12.416 -33.226 1.00 88.88 294 ASN A O 1
ATOM 2280 N N . CYS A 1 295 ? -17.098 10.946 -32.114 1.00 86.94 295 CYS A N 1
ATOM 2281 C CA . CYS A 1 295 ? -16.426 11.977 -31.345 1.00 86.94 295 CYS A CA 1
ATOM 2282 C C . CYS A 1 295 ? -15.343 12.656 -32.184 1.00 86.94 295 CYS A C 1
ATOM 2284 O O . CYS A 1 295 ? -14.404 11.999 -32.621 1.00 86.94 295 CYS A O 1
ATOM 2286 N N . LEU A 1 296 ? -15.461 13.969 -32.375 1.00 86.44 296 LEU A N 1
ATOM 2287 C CA . LEU A 1 296 ? -14.463 14.770 -33.084 1.00 86.44 296 LEU A CA 1
ATOM 2288 C C . LEU A 1 296 ? -13.373 15.290 -32.143 1.00 86.44 296 LEU A C 1
ATOM 2290 O O . LEU A 1 296 ? -12.275 15.608 -32.590 1.00 86.44 296 LEU A O 1
ATOM 2294 N N . SER A 1 297 ? -13.664 15.398 -30.842 1.00 84.50 297 SER A N 1
ATOM 2295 C CA . SER A 1 297 ? -12.682 15.841 -29.855 1.00 84.50 297 SER A CA 1
ATOM 2296 C C . SER A 1 297 ? -12.976 15.310 -28.451 1.00 84.50 297 SER A C 1
ATOM 2298 O O . SER A 1 297 ? -14.104 15.403 -27.951 1.00 84.50 297 SER A O 1
ATOM 2300 N N . THR A 1 298 ? -11.939 14.762 -27.815 1.00 84.44 298 THR A N 1
ATOM 2301 C CA . THR A 1 298 ? -11.981 14.133 -26.491 1.00 84.44 298 THR A CA 1
ATOM 2302 C C . THR A 1 298 ? -11.114 14.884 -25.490 1.00 84.44 298 THR A C 1
ATOM 2304 O O . THR A 1 298 ? -9.972 15.229 -25.783 1.00 84.44 298 THR A O 1
ATOM 2307 N N . LEU A 1 299 ? -11.632 15.066 -24.280 1.00 80.19 299 LEU A N 1
ATOM 2308 C CA . LEU A 1 299 ? -10.880 15.493 -23.106 1.00 80.19 299 LEU A CA 1
ATOM 2309 C C . LEU A 1 299 ? -10.753 14.309 -22.157 1.00 80.19 299 LEU A C 1
ATOM 2311 O O . LEU A 1 299 ? -11.741 13.651 -21.860 1.00 80.19 299 LEU A O 1
ATOM 2315 N N . ASN A 1 300 ? -9.556 14.050 -21.650 1.00 80.88 300 ASN A N 1
ATOM 2316 C CA . ASN A 1 300 ? -9.375 13.030 -20.627 1.00 80.88 300 ASN A CA 1
ATOM 2317 C C . ASN A 1 300 ? -9.716 13.621 -19.261 1.00 80.88 300 ASN A C 1
ATOM 2319 O O . ASN A 1 300 ? -9.067 14.565 -18.809 1.00 80.88 300 ASN A O 1
ATOM 2323 N N . THR A 1 301 ? -10.735 13.075 -18.604 1.00 77.38 301 THR A N 1
ATOM 2324 C CA . THR A 1 301 ? -11.063 13.451 -17.230 1.00 77.38 301 THR A CA 1
ATOM 2325 C C . THR A 1 301 ? -10.290 12.589 -16.240 1.00 77.38 301 THR A C 1
ATOM 2327 O O . THR A 1 301 ? -10.129 11.381 -16.429 1.00 77.38 301 THR A O 1
ATOM 2330 N N . ASN A 1 302 ? -9.812 13.222 -15.168 1.00 80.12 302 ASN A N 1
ATOM 2331 C CA . ASN A 1 302 ? -9.166 12.529 -14.060 1.00 80.12 302 ASN A CA 1
ATOM 2332 C C . ASN A 1 302 ? -10.232 11.813 -13.231 1.00 80.12 302 ASN A C 1
ATOM 2334 O O . ASN A 1 302 ? -10.903 12.439 -12.411 1.00 80.12 302 ASN A O 1
ATOM 2338 N N . SER A 1 303 ? -10.359 10.511 -13.445 1.00 84.88 303 SER A N 1
ATOM 2339 C CA . SER A 1 303 ? -11.229 9.638 -12.670 1.00 84.88 303 SER A CA 1
ATOM 2340 C C . SER A 1 303 ? -10.562 9.256 -11.343 1.00 84.88 303 SER A C 1
ATOM 2342 O O . SER A 1 303 ? -9.335 9.143 -11.229 1.00 84.88 303 SER A O 1
ATOM 2344 N N . LYS A 1 304 ? -11.366 9.077 -10.297 1.00 90.56 304 LYS A N 1
ATOM 2345 C CA . LYS A 1 304 ? -10.924 8.646 -8.968 1.00 90.56 304 LYS A CA 1
ATOM 2346 C C . LYS A 1 304 ? -11.673 7.389 -8.559 1.00 90.56 304 LYS A C 1
ATOM 2348 O O . LYS A 1 304 ? -12.884 7.280 -8.733 1.00 90.56 304 LYS A O 1
ATOM 2353 N N . CYS A 1 305 ? -10.952 6.461 -7.939 1.00 93.81 305 CYS A N 1
ATOM 2354 C CA . CYS A 1 305 ? -11.564 5.267 -7.376 1.00 93.81 305 CYS A CA 1
ATOM 2355 C C . CYS A 1 305 ? -12.394 5.642 -6.142 1.00 93.81 305 CYS A C 1
ATOM 2357 O O . CYS A 1 305 ? -11.835 6.062 -5.126 1.00 93.81 305 CYS A O 1
ATOM 2359 N N . SER A 1 306 ? -13.717 5.516 -6.245 1.00 94.81 306 SER A N 1
ATOM 2360 C CA . SER A 1 306 ? -14.658 5.989 -5.226 1.00 94.81 306 SER A CA 1
ATOM 2361 C C . SER A 1 306 ? -15.725 4.938 -4.903 1.00 94.81 306 SER A C 1
ATOM 2363 O O . SER A 1 306 ? -16.047 4.101 -5.752 1.00 94.81 306 SER A O 1
ATOM 2365 N N . PRO A 1 307 ? -16.285 4.957 -3.679 1.00 95.94 307 PRO A N 1
ATOM 2366 C CA . PRO A 1 307 ? -17.316 4.007 -3.276 1.00 95.94 307 PRO A CA 1
ATOM 2367 C C . PRO A 1 307 ? -18.650 4.290 -3.974 1.00 95.94 307 PRO A C 1
ATOM 2369 O O . PRO A 1 307 ? -19.063 5.442 -4.084 1.00 95.94 307 PRO A O 1
ATOM 2372 N N . THR A 1 308 ? -19.345 3.235 -4.401 1.00 94.94 308 THR A N 1
ATOM 2373 C CA . THR A 1 308 ? -20.653 3.332 -5.083 1.00 94.94 308 THR A CA 1
ATOM 2374 C C . THR A 1 308 ? -21.801 2.700 -4.318 1.00 94.94 308 THR A C 1
ATOM 2376 O O . THR A 1 308 ? -22.952 3.088 -4.505 1.00 94.94 308 THR A O 1
ATOM 2379 N N . SER A 1 309 ? -21.510 1.731 -3.454 1.00 95.38 309 SER A N 1
ATOM 2380 C CA . SER A 1 309 ? -22.508 1.069 -2.620 1.00 95.38 309 SER A CA 1
ATOM 2381 C C . SER A 1 309 ? -22.062 1.043 -1.165 1.00 95.38 309 SER A C 1
ATOM 2383 O O . SER A 1 309 ? -20.867 1.011 -0.866 1.00 95.38 309 SER A O 1
ATOM 2385 N N . PHE A 1 310 ? -23.038 1.061 -0.258 1.00 96.50 310 PHE A N 1
ATOM 2386 C CA . PHE A 1 310 ? -22.813 1.056 1.182 1.00 96.50 310 PHE A CA 1
ATOM 2387 C C . PHE A 1 310 ? -23.786 0.098 1.864 1.00 96.50 310 PHE A C 1
ATOM 2389 O O . PHE A 1 310 ? -24.976 0.084 1.551 1.00 96.50 310 PHE A O 1
ATOM 2396 N N . THR A 1 311 ? -23.283 -0.647 2.840 1.00 96.38 311 THR A N 1
ATOM 2397 C CA . THR A 1 311 ? -24.080 -1.467 3.754 1.00 96.38 311 THR A CA 1
ATOM 2398 C C . THR A 1 311 ? -24.141 -0.776 5.107 1.00 96.38 311 THR A C 1
ATOM 2400 O O . THR A 1 311 ? -23.147 -0.244 5.601 1.00 96.38 311 THR A O 1
ATOM 2403 N N . ARG A 1 312 ? -25.330 -0.755 5.702 1.00 95.81 312 ARG A N 1
ATOM 2404 C CA . ARG A 1 312 ? -25.612 -0.052 6.951 1.00 95.81 312 ARG A CA 1
ATOM 2405 C C . ARG A 1 312 ? -25.549 -1.016 8.133 1.00 95.81 312 ARG A C 1
ATOM 2407 O O . ARG A 1 312 ? -26.222 -2.040 8.119 1.00 95.81 312 ARG A O 1
ATOM 2414 N N . HIS A 1 313 ? -24.815 -0.635 9.171 1.00 94.38 313 HIS A N 1
ATOM 2415 C CA . HIS A 1 313 ? -24.770 -1.314 10.465 1.00 94.38 313 HIS A CA 1
ATOM 2416 C C . HIS A 1 313 ? -25.288 -0.354 11.536 1.00 94.38 313 HIS A C 1
ATOM 2418 O O . HIS A 1 313 ? -24.785 0.764 11.634 1.00 94.38 313 HIS A O 1
ATOM 2424 N N . SER A 1 314 ? -26.273 -0.767 12.333 1.00 93.62 314 SER A N 1
ATOM 2425 C CA . SER A 1 314 ? -26.688 -0.037 13.536 1.00 93.62 314 SER A CA 1
ATOM 2426 C C . SER A 1 314 ? -26.295 -0.812 14.791 1.00 93.62 314 SER A C 1
ATOM 2428 O O . SER A 1 314 ? -26.322 -2.046 14.813 1.00 93.62 314 SER A O 1
ATOM 2430 N N . PHE A 1 315 ? -25.857 -0.092 15.820 1.00 93.81 315 PHE A N 1
ATOM 2431 C CA . PHE A 1 315 ? -25.506 -0.666 17.117 1.00 93.81 315 PHE A CA 1
ATOM 2432 C C . PHE A 1 315 ? -25.639 0.371 18.232 1.00 93.81 315 PHE A C 1
ATOM 2434 O O . PHE A 1 315 ? -25.515 1.567 17.988 1.00 93.81 315 PHE A O 1
ATOM 2441 N N . THR A 1 316 ? -25.841 -0.093 19.461 1.00 94.38 316 THR A N 1
ATOM 2442 C CA . THR A 1 316 ? -25.925 0.764 20.650 1.00 94.38 316 THR A CA 1
ATOM 2443 C C . THR A 1 316 ? -24.562 0.851 21.329 1.00 94.38 316 THR A C 1
ATOM 2445 O O . THR A 1 316 ? -23.882 -0.167 21.493 1.00 94.38 316 THR A O 1
ATOM 2448 N N . THR A 1 317 ? -24.129 2.059 21.686 1.00 92.00 317 THR A N 1
ATOM 2449 C CA . THR A 1 317 ? -22.888 2.283 22.444 1.00 92.00 317 THR A CA 1
ATOM 2450 C C . THR A 1 317 ? -23.101 2.062 23.944 1.00 92.00 317 THR A C 1
ATOM 2452 O O . THR A 1 317 ? -24.248 2.041 24.382 1.00 92.00 317 THR A O 1
ATOM 2455 N N . PRO A 1 318 ? -22.031 1.942 24.755 1.00 90.06 318 PRO A N 1
ATOM 2456 C CA . PRO A 1 318 ? -22.136 1.823 26.217 1.00 90.06 318 PRO A CA 1
ATOM 2457 C C . PRO A 1 318 ? -22.869 2.987 26.902 1.00 90.06 318 PRO A C 1
ATOM 2459 O O . PRO A 1 318 ? -23.285 2.883 28.048 1.00 90.06 318 PRO A O 1
ATOM 2462 N N . GLU A 1 319 ? -23.010 4.122 26.217 1.00 90.06 319 GLU A N 1
ATOM 2463 C CA . GLU A 1 319 ? -23.774 5.278 26.691 1.00 90.06 319 GLU A CA 1
ATOM 2464 C C . GLU A 1 319 ? -25.269 5.197 26.321 1.00 90.06 319 GLU A C 1
ATOM 2466 O O . GLU A 1 319 ? -25.996 6.178 26.473 1.00 90.06 319 GLU A O 1
ATOM 2471 N N . GLY A 1 320 ? -25.735 4.070 25.771 1.00 87.94 320 GLY A N 1
ATOM 2472 C CA . GLY A 1 320 ? -27.117 3.870 25.327 1.00 87.94 320 GLY A CA 1
ATOM 2473 C C . GLY A 1 320 ? -27.481 4.603 24.029 1.00 87.94 320 GLY A C 1
ATOM 2474 O O . GLY A 1 320 ? -28.655 4.667 23.666 1.00 87.94 320 GLY A O 1
ATOM 2475 N N . THR A 1 321 ? -26.504 5.175 23.316 1.00 92.06 321 THR A N 1
ATOM 2476 C CA . THR A 1 321 ? -26.750 5.914 22.067 1.00 92.06 321 THR A CA 1
ATOM 2477 C C . THR A 1 321 ? -26.714 4.970 20.869 1.00 92.06 321 THR A C 1
ATOM 2479 O O . THR A 1 321 ? -25.741 4.240 20.679 1.00 92.06 321 THR A O 1
ATOM 2482 N N . GLU A 1 322 ? -27.739 5.006 20.015 1.00 93.31 322 GLU A N 1
ATOM 2483 C CA . GLU A 1 322 ? -27.704 4.289 18.738 1.00 93.31 322 GLU A CA 1
ATOM 2484 C C . GLU A 1 322 ? -26.735 4.985 17.770 1.00 93.31 322 GLU A C 1
ATOM 2486 O O . GLU A 1 322 ? -26.841 6.183 17.495 1.00 93.31 322 GLU A O 1
ATOM 2491 N N . ARG A 1 323 ? -25.775 4.229 17.238 1.00 93.50 323 ARG A N 1
ATOM 2492 C CA . ARG A 1 323 ? -24.836 4.673 16.209 1.00 93.50 323 ARG A CA 1
ATOM 2493 C C . ARG A 1 323 ? -25.065 3.944 14.899 1.00 93.50 323 ARG A C 1
ATOM 2495 O O . ARG A 1 323 ? -25.374 2.755 14.859 1.00 93.50 323 ARG A O 1
ATOM 2502 N N . LEU A 1 324 ? -24.840 4.692 13.823 1.00 94.44 324 LEU A N 1
ATOM 2503 C CA . LEU A 1 324 ? -24.904 4.222 12.452 1.00 94.44 324 LEU A CA 1
ATOM 2504 C C . LEU A 1 324 ? -23.501 4.174 11.851 1.00 94.44 324 LEU A C 1
ATOM 2506 O O . LEU A 1 324 ? -22.799 5.183 11.835 1.00 94.44 324 LEU A O 1
ATOM 2510 N N . LEU A 1 325 ? -23.123 3.024 11.306 1.00 94.81 325 LEU A N 1
ATOM 2511 C CA . LEU A 1 325 ? -21.873 2.819 10.586 1.00 94.81 325 LEU A CA 1
ATOM 2512 C C . LEU A 1 325 ? -22.174 2.383 9.151 1.00 94.81 325 LEU A C 1
ATOM 2514 O O . LEU A 1 325 ? -23.007 1.506 8.916 1.00 94.81 325 LEU A O 1
ATOM 2518 N N . LEU A 1 326 ? -21.493 2.994 8.184 1.00 95.38 326 LEU A N 1
ATOM 2519 C CA . LEU A 1 326 ? -21.593 2.635 6.771 1.00 95.38 326 LEU A CA 1
ATOM 2520 C C . LEU A 1 326 ? -20.319 1.906 6.352 1.00 95.38 326 LEU A C 1
ATOM 2522 O O . LEU A 1 326 ? -19.234 2.477 6.412 1.00 95.38 326 LEU A O 1
ATOM 2526 N N . SER A 1 327 ? -20.454 0.661 5.907 1.00 96.44 327 SER A N 1
ATOM 2527 C CA . SER A 1 327 ? -19.362 -0.076 5.274 1.00 96.44 327 SER A CA 1
ATOM 2528 C C . SER A 1 327 ? -19.474 0.036 3.762 1.00 96.44 327 SER A C 1
ATOM 2530 O O . SER A 1 327 ? -20.546 -0.199 3.206 1.00 96.44 327 SER A O 1
ATOM 2532 N N . ILE A 1 328 ? -18.372 0.339 3.090 1.00 97.25 328 ILE A N 1
ATOM 2533 C CA . ILE A 1 328 ? -18.293 0.351 1.628 1.00 97.25 328 ILE A CA 1
ATOM 2534 C C . ILE A 1 328 ? -18.588 -1.061 1.111 1.00 97.25 328 ILE A C 1
ATOM 2536 O O . ILE A 1 328 ? -18.080 -2.031 1.667 1.00 97.25 328 ILE A O 1
ATOM 2540 N N . GLY A 1 329 ? -19.412 -1.184 0.073 1.00 94.31 329 GLY A N 1
ATOM 2541 C CA . GLY A 1 329 ? -19.727 -2.448 -0.596 1.00 94.31 329 GLY A CA 1
ATOM 2542 C C . GLY A 1 329 ? -18.900 -2.651 -1.865 1.00 94.31 329 GLY A C 1
ATOM 2543 O O . GLY A 1 329 ? -18.227 -3.664 -1.992 1.00 94.31 329 GLY A O 1
ATOM 2544 N N . ASN A 1 330 ? -18.900 -1.661 -2.762 1.00 93.25 330 ASN A N 1
ATOM 2545 C CA . ASN A 1 330 ? -18.211 -1.690 -4.054 1.00 93.25 330 ASN A CA 1
ATOM 2546 C C . ASN A 1 330 ? -17.529 -0.350 -4.351 1.00 93.25 330 ASN A C 1
ATOM 2548 O O . ASN A 1 330 ? -17.935 0.697 -3.837 1.00 93.25 330 ASN A O 1
ATOM 2552 N N . CYS A 1 331 ? -16.523 -0.397 -5.223 1.00 94.81 331 CYS A N 1
ATOM 2553 C CA . CYS A 1 331 ? -15.765 0.757 -5.693 1.00 94.81 331 CYS A CA 1
ATOM 2554 C C . CYS A 1 331 ? -15.740 0.765 -7.219 1.00 94.81 331 CYS A C 1
ATOM 2556 O O . CYS A 1 331 ? -15.616 -0.296 -7.829 1.00 94.81 331 CYS A O 1
ATOM 2558 N N . VAL A 1 332 ? -15.847 1.947 -7.827 1.00 92.00 332 VAL A N 1
ATOM 2559 C CA . VAL A 1 332 ? -15.687 2.121 -9.277 1.00 92.00 332 VAL A CA 1
ATOM 2560 C C . VAL A 1 332 ? -14.919 3.403 -9.581 1.00 92.00 332 VAL A C 1
ATOM 2562 O O . VAL A 1 332 ? -14.747 4.271 -8.721 1.00 92.00 332 VAL A O 1
ATOM 2565 N N . CYS A 1 333 ? -14.475 3.521 -10.826 1.00 90.69 333 CYS A N 1
ATOM 2566 C CA . CYS A 1 333 ? -13.912 4.753 -11.347 1.00 90.69 333 CYS A CA 1
ATOM 2567 C C . CYS A 1 333 ? -15.023 5.731 -11.730 1.00 90.69 333 CYS A C 1
ATOM 2569 O O . CYS A 1 333 ? -15.857 5.414 -12.578 1.00 90.69 333 CYS A O 1
ATOM 2571 N N . VAL A 1 334 ? -15.007 6.905 -11.100 1.00 86.88 334 VAL A N 1
ATOM 2572 C CA . VAL A 1 334 ? -15.900 8.047 -11.363 1.00 86.88 334 VAL A CA 1
ATOM 2573 C C . VAL A 1 334 ? -15.100 9.313 -11.590 1.00 86.88 334 VAL A C 1
ATOM 2575 O O . VAL A 1 334 ? -14.005 9.437 -10.996 1.00 86.88 334 VAL A O 1
#

Foldseek 3Di:
DDDDDDDDDDDDDPDPPDDPDPDDPPPPPPPDDDDPDDDDDDDDDDDDDDDDDDDDDDDDDDDDDDDDDDDDDDDDPDPDDPPFDWFKAWDWDWDKDFPDAAPVRDTDIDTLTDIDIDTDTPVVCVVDPDPTPTADPPFDWAQAEWEWDWDQHPVGIDIGTRGDDIDRDHFAQFKWWDWHWYWYPPPDPQTDIDGQTFITHDDPDPAFPHKHQQEWDWDWGADPVGIDIRIHRDTIHTHHQKKKHWDKDKAFFWDQDPVVRDIDTDIDIDGQIDIDGADDFDWDQPDADPPPRDRPDTDTDGWDWDADDWDWDWTAHPVRDIDIGIHGDIIDTD

Secondary structure (DSSP, 8-state):
----------------------------------------PPP--PPPP-------------------------------------EEEEEEEP-EEEEEE-TT-PEEEEE--EEEEEEE-HHHHTT-SS---BPPTTS-EEEEEEEEEEEEETTEEEEEEEEEEEEE-PPPSS-EEE--EEEESTTSTT-EEEE--EEE----STT--EEEEEEEEEEEE--BTB-EEEEEEEEEEEE-SEEEEB-EEEEEEEEEETTTTEEEEEEEEEE--EEEE--PPEEEEEEE-TTT--EEEEEEE---EEEEEEEEEEEE-TTS-EEEEEEEEEEEE-

pLDDT: mean 74.06, std 27.34, range [23.12, 97.56]

Radius of gyration: 34.2 Å; Cα contacts (8 Å, |Δi|>4): 599; chains: 1; bounding box: 106×88×100 Å

Organism: Holothuria leucospilota (NCBI:txid206669)